Protein AF-A0A7S1CP64-F1 (afdb_monomer_lite)

Secondary structure (DSSP, 8-state):
-GGGGT--HHHHHHHHHHHHHTTS--PPP-----------HHHHHHHHHHHHHHHHHHHHHHHHHHHHHHHHHHHHHHHHHHHHHHHHHHHHHHHHHHHHHHHHHHHHHHHHHHHT--S-----SS-HHHHHHHHHHHHHHHHHHHHHHHHHHHHHHHHHHHHHHHHHHHHHHHHHHHHHHHHHHHHHHHHHHHTT--EEEEEEEE--SSTTSPPEEEEEEEEGGGSSPPEEEEHHHHHHHHHHHHHHHHHHHHTTS-TTT------TTT-TT----PPPP--B-----GGGGGT--EEEEEEEE-TTS-EEEEEEEEE----SSSPPPP-

Radius of gyration: 39.12 Å; chains: 1; bounding box: 101×52×114 Å

Structure (mmCIF, N/CA/C/O backbone):
data_AF-A0A7S1CP64-F1
#
_entry.id   AF-A0A7S1CP64-F1
#
loop_
_atom_site.group_PDB
_atom_site.id
_atom_site.type_symbol
_atom_site.label_atom_id
_atom_site.label_alt_id
_atom_site.label_comp_id
_atom_site.label_asym_id
_atom_site.label_entity_id
_atom_site.label_seq_id
_atom_site.pdbx_PDB_ins_code
_atom_site.Cartn_x
_atom_site.Cartn_y
_atom_site.Cartn_z
_atom_site.occupancy
_atom_site.B_iso_or_equiv
_atom_site.auth_seq_id
_atom_site.auth_comp_id
_atom_site.auth_asym_id
_atom_site.auth_atom_id
_atom_site.pdbx_PDB_model_num
ATOM 1 N N . GLU A 1 1 ? 10.294 -7.333 34.098 1.00 49.56 1 GLU A N 1
ATOM 2 C CA . GLU A 1 1 ? 9.372 -6.295 34.606 1.00 49.56 1 GLU A CA 1
ATOM 3 C C . GLU A 1 1 ? 9.872 -5.668 35.910 1.00 49.56 1 GLU A C 1
ATOM 5 O O . GLU A 1 1 ? 10.209 -4.500 35.863 1.00 49.56 1 GLU A O 1
ATOM 10 N N . LEU A 1 2 ? 10.085 -6.403 37.012 1.00 48.97 2 LEU A N 1
ATOM 11 C CA . LEU A 1 2 ? 10.554 -5.814 38.293 1.00 48.97 2 LEU A CA 1
ATOM 12 C C . LEU A 1 2 ? 11.962 -5.171 38.258 1.00 48.97 2 LEU A C 1
ATOM 14 O O . LEU A 1 2 ? 12.183 -4.137 38.874 1.00 48.97 2 LEU A O 1
ATOM 18 N N . ILE A 1 3 ? 12.896 -5.713 37.467 1.00 56.59 3 ILE A N 1
ATOM 19 C CA . ILE A 1 3 ? 14.224 -5.095 37.248 1.00 56.59 3 ILE A CA 1
ATOM 20 C C . ILE A 1 3 ? 14.107 -3.798 36.424 1.00 56.59 3 ILE A C 1
ATOM 22 O O . ILE A 1 3 ? 14.877 -2.864 36.618 1.00 56.59 3 ILE A O 1
ATOM 26 N N . ALA A 1 4 ? 13.112 -3.710 35.533 1.00 55.62 4 ALA A N 1
ATOM 27 C CA . ALA A 1 4 ? 12.853 -2.507 34.738 1.00 55.62 4 ALA A CA 1
ATOM 28 C C . ALA A 1 4 ? 12.188 -1.386 35.562 1.00 55.62 4 ALA A C 1
ATOM 30 O O . ALA A 1 4 ? 12.141 -0.248 35.107 1.00 55.62 4 ALA A O 1
ATOM 31 N N . LEU A 1 5 ? 11.717 -1.704 36.773 1.00 60.31 5 LEU A N 1
ATOM 32 C CA . LEU A 1 5 ? 11.170 -0.764 37.755 1.00 60.31 5 LEU A CA 1
ATOM 33 C C . LEU A 1 5 ? 12.212 -0.322 38.803 1.00 60.31 5 LEU A C 1
ATOM 35 O O . LEU A 1 5 ? 11.856 0.355 39.760 1.00 60.31 5 LEU A O 1
ATOM 39 N N . GLY A 1 6 ? 13.492 -0.681 38.633 1.00 56.34 6 GLY A N 1
ATOM 40 C CA . GLY A 1 6 ? 14.587 -0.193 39.481 1.00 56.34 6 GLY A CA 1
ATOM 41 C C . GLY A 1 6 ? 14.682 -0.830 40.871 1.00 56.34 6 GLY A C 1
ATOM 42 O O . GLY A 1 6 ? 15.405 -0.310 41.715 1.00 56.34 6 GLY A O 1
ATOM 43 N N . MET A 1 7 ? 13.981 -1.942 41.114 1.00 66.44 7 MET A N 1
ATOM 44 C CA . MET A 1 7 ? 14.004 -2.627 42.411 1.00 66.44 7 MET A CA 1
ATOM 45 C C . MET A 1 7 ? 15.325 -3.364 42.651 1.00 66.44 7 MET A C 1
ATOM 47 O O . MET A 1 7 ? 15.874 -4.012 41.752 1.00 66.44 7 MET A O 1
ATOM 51 N N . SER A 1 8 ? 15.810 -3.284 43.889 1.00 72.19 8 SER A N 1
ATOM 52 C CA . SER A 1 8 ? 17.033 -3.945 44.347 1.00 72.19 8 SER A CA 1
ATOM 53 C C . SER A 1 8 ? 16.882 -5.481 44.322 1.00 72.19 8 SER A C 1
ATOM 55 O O . SER A 1 8 ? 15.783 -5.999 44.545 1.00 72.19 8 SER A O 1
ATOM 57 N N . PRO A 1 9 ? 17.966 -6.250 44.083 1.00 72.88 9 PRO A N 1
ATOM 58 C CA . PRO A 1 9 ? 17.935 -7.716 44.119 1.00 72.88 9 PRO A CA 1
ATOM 59 C C . PRO A 1 9 ? 17.344 -8.299 45.414 1.00 72.88 9 PRO A C 1
ATOM 61 O O . PRO A 1 9 ? 16.664 -9.327 45.362 1.00 72.88 9 PRO A O 1
ATOM 64 N N . ASP A 1 10 ? 17.537 -7.618 46.546 1.00 71.31 10 ASP A N 1
ATOM 65 C CA . ASP A 1 10 ? 17.024 -8.042 47.854 1.00 71.31 10 ASP A CA 1
ATOM 66 C C . ASP A 1 10 ? 15.507 -7.818 47.980 1.00 71.31 10 ASP A C 1
ATOM 68 O O . ASP A 1 10 ? 14.792 -8.634 48.565 1.00 71.31 10 ASP A O 1
ATOM 72 N N . GLU A 1 11 ? 14.980 -6.768 47.346 1.00 68.19 11 GLU A N 1
ATOM 73 C CA . GLU A 1 11 ? 13.540 -6.476 47.298 1.00 68.19 11 GLU A CA 1
ATOM 74 C C . GLU A 1 11 ? 12.806 -7.480 46.401 1.00 68.19 11 GLU A C 1
ATOM 76 O O . GLU A 1 11 ? 11.711 -7.942 46.721 1.00 68.19 11 GLU A O 1
ATOM 81 N N . ILE A 1 12 ? 13.450 -7.905 45.312 1.00 71.56 12 ILE A N 1
ATOM 82 C CA . ILE A 1 12 ? 12.930 -8.949 44.421 1.00 71.56 12 ILE A CA 1
ATOM 83 C C . ILE A 1 12 ? 12.898 -10.308 45.140 1.00 71.56 12 ILE A C 1
ATOM 85 O O . ILE A 1 12 ? 11.979 -11.105 44.922 1.00 71.56 12 ILE A O 1
ATOM 89 N N . ALA A 1 13 ? 13.879 -10.587 46.004 1.00 72.38 13 ALA A N 1
ATOM 90 C CA . ALA A 1 13 ? 13.898 -11.796 46.822 1.00 72.38 13 ALA A CA 1
ATOM 91 C C . ALA A 1 13 ? 12.791 -11.780 47.894 1.00 72.38 13 ALA A C 1
ATOM 93 O O . ALA A 1 13 ? 12.115 -12.795 48.084 1.00 72.38 13 ALA A O 1
ATOM 94 N N . ALA A 1 14 ? 12.549 -10.630 48.531 1.00 71.75 14 ALA A N 1
ATOM 95 C CA . ALA A 1 14 ? 11.480 -10.451 49.513 1.00 71.75 14 ALA A CA 1
ATOM 96 C C . ALA A 1 14 ? 10.076 -10.590 48.894 1.00 71.75 14 ALA A C 1
ATOM 98 O O . ALA A 1 14 ? 9.206 -11.253 49.468 1.00 71.75 14 ALA A O 1
ATOM 99 N N . GLU A 1 15 ? 9.867 -10.051 47.691 1.00 70.06 15 GLU A N 1
ATOM 100 C CA . GLU A 1 15 ? 8.582 -10.136 46.988 1.00 70.06 15 GLU A CA 1
ATOM 101 C C . GLU A 1 15 ? 8.289 -11.570 46.515 1.00 70.06 15 GLU A C 1
ATOM 103 O O . GLU A 1 15 ? 7.175 -12.083 46.663 1.00 70.06 15 GLU A O 1
ATOM 108 N N . LYS A 1 16 ? 9.324 -12.289 46.058 1.00 73.19 16 LYS A N 1
ATOM 109 C CA . LYS A 1 16 ? 9.226 -13.725 45.751 1.00 73.19 16 LYS A CA 1
ATOM 110 C C . LYS A 1 16 ? 8.970 -14.573 46.997 1.00 73.19 16 LYS A C 1
ATOM 112 O O . LYS A 1 16 ? 8.239 -15.560 46.913 1.00 73.19 16 LYS A O 1
ATOM 117 N N . ALA A 1 17 ? 9.533 -14.206 48.148 1.00 69.25 17 ALA A N 1
ATOM 118 C CA . ALA A 1 17 ? 9.281 -14.900 49.410 1.00 69.25 17 ALA A CA 1
ATOM 119 C C . ALA A 1 17 ? 7.835 -14.699 49.898 1.00 69.25 17 ALA A C 1
ATOM 121 O O . ALA A 1 17 ? 7.208 -15.664 50.332 1.00 69.25 17 ALA A O 1
ATOM 122 N N . LYS A 1 18 ? 7.265 -13.494 49.741 1.00 66.94 18 LYS A N 1
ATOM 123 C CA . LYS A 1 18 ? 5.845 -13.219 50.029 1.00 66.94 18 LYS A CA 1
ATOM 124 C C . LYS A 1 18 ? 4.896 -13.995 49.120 1.00 66.94 18 LYS A C 1
ATOM 126 O O . LYS A 1 18 ? 3.948 -14.602 49.614 1.00 66.94 18 LYS A O 1
ATOM 131 N N . GLN A 1 19 ? 5.179 -14.051 47.818 1.00 65.19 19 GLN A N 1
ATOM 132 C CA . GLN A 1 19 ? 4.382 -14.853 46.882 1.00 65.19 19 GLN A CA 1
ATOM 133 C C . GLN A 1 19 ? 4.457 -16.354 47.191 1.00 65.19 19 GLN A C 1
ATOM 135 O O . GLN A 1 19 ? 3.461 -17.064 47.067 1.00 65.19 19 GLN A O 1
ATOM 140 N N . LYS A 1 20 ? 5.611 -16.842 47.662 1.00 60.91 20 LYS A N 1
ATOM 141 C CA . LYS A 1 20 ? 5.789 -18.249 48.044 1.00 60.91 20 LYS A CA 1
ATOM 142 C C . LYS A 1 20 ? 5.136 -18.589 49.392 1.00 60.91 20 LYS A C 1
ATOM 144 O O . LYS A 1 20 ? 4.660 -19.708 49.562 1.00 60.91 20 LYS A O 1
ATOM 149 N N . ALA A 1 21 ? 5.058 -17.633 50.321 1.00 49.41 21 ALA A N 1
ATOM 150 C CA . ALA A 1 21 ? 4.390 -17.798 51.614 1.00 49.41 21 ALA A CA 1
ATOM 151 C C . ALA A 1 21 ? 2.851 -17.739 51.513 1.00 49.41 21 ALA A C 1
ATOM 153 O O . ALA A 1 21 ? 2.168 -18.457 52.239 1.00 49.41 21 ALA A O 1
ATOM 154 N N . GLY A 1 22 ? 2.298 -16.961 50.574 1.00 44.62 22 GLY A N 1
ATOM 155 C CA . GLY A 1 22 ? 0.848 -16.888 50.331 1.00 44.62 22 GLY A CA 1
ATOM 156 C C . GLY A 1 22 ? 0.226 -18.160 49.736 1.00 44.62 22 GLY A C 1
ATOM 157 O O . GLY A 1 22 ? -0.989 -18.317 49.761 1.00 44.62 22 GLY A O 1
ATOM 158 N N . SER A 1 23 ? 1.047 -19.091 49.238 1.00 47.09 23 SER A N 1
ATOM 159 C CA . SER A 1 23 ? 0.603 -20.329 48.581 1.00 47.09 23 SER A CA 1
ATOM 160 C C . SER A 1 23 ? 0.510 -21.549 49.517 1.00 47.09 23 SER A C 1
ATOM 162 O O . SER A 1 23 ? 0.108 -22.618 49.060 1.00 47.09 23 SER A O 1
ATOM 164 N N . ALA A 1 24 ? 0.894 -21.440 50.796 1.00 41.00 24 ALA A N 1
ATOM 165 C CA . ALA A 1 24 ? 1.100 -22.605 51.672 1.00 41.00 24 ALA A CA 1
ATOM 166 C C . ALA A 1 24 ? 0.094 -22.763 52.834 1.00 41.00 24 ALA A C 1
ATOM 168 O O . ALA A 1 24 ? 0.298 -23.615 53.696 1.00 41.00 24 ALA A O 1
ATOM 169 N N . ALA A 1 25 ? -1.001 -21.996 52.872 1.00 40.34 25 ALA A N 1
ATOM 170 C CA . ALA A 1 25 ? -2.011 -22.087 53.933 1.00 40.34 25 ALA A CA 1
ATOM 171 C C . ALA A 1 25 ? -3.373 -22.574 53.403 1.00 40.34 25 ALA A C 1
ATOM 173 O O . ALA A 1 25 ? -4.316 -21.799 53.279 1.00 40.34 25 ALA A O 1
ATOM 174 N N . ALA A 1 26 ? -3.485 -23.872 53.107 1.00 36.25 26 ALA A N 1
ATOM 175 C CA . ALA A 1 26 ? -4.775 -24.554 52.984 1.00 36.25 26 ALA A CA 1
ATOM 176 C C . ALA A 1 26 ? -4.629 -26.043 53.348 1.00 36.25 26 ALA A C 1
ATOM 178 O O . ALA A 1 26 ? -4.176 -26.862 52.551 1.00 36.25 26 ALA A O 1
ATOM 179 N N . THR A 1 27 ? -4.986 -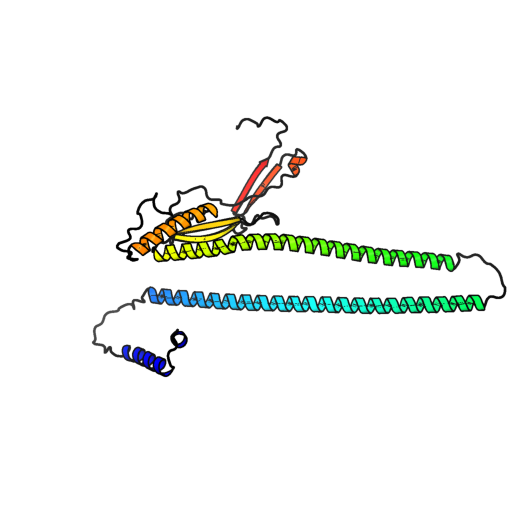26.394 54.582 1.00 38.50 27 THR A N 1
ATOM 180 C CA . THR A 1 27 ? -5.137 -27.777 55.062 1.00 38.50 27 THR A CA 1
ATOM 181 C C . THR A 1 27 ? -6.456 -28.384 54.555 1.00 38.50 27 THR A C 1
ATOM 183 O O . THR A 1 27 ? -7.466 -27.678 54.526 1.00 38.50 27 THR A O 1
ATOM 186 N N . PRO A 1 28 ? -6.517 -29.686 54.203 1.00 38.84 28 PRO A N 1
ATOM 187 C CA . PRO A 1 28 ? -7.736 -30.297 53.687 1.00 38.84 28 PRO A CA 1
ATOM 188 C C . PRO A 1 28 ? -8.593 -30.882 54.821 1.00 38.84 28 PRO A C 1
ATOM 190 O O . PRO A 1 28 ? -8.120 -31.688 55.622 1.00 38.84 28 PRO A O 1
ATOM 193 N N . LYS A 1 29 ? -9.885 -30.531 54.854 1.00 33.81 29 LYS A N 1
ATOM 194 C CA . LYS A 1 29 ? -10.925 -31.367 55.472 1.00 33.81 29 LYS A CA 1
ATOM 195 C C . LYS A 1 29 ? -11.681 -32.116 54.378 1.00 33.81 29 LYS A C 1
ATOM 197 O O . LYS A 1 29 ? -12.098 -31.542 53.379 1.00 33.81 29 LYS A O 1
ATOM 202 N N . SER A 1 30 ? -11.809 -33.414 54.618 1.00 36.38 30 SER A N 1
ATOM 203 C CA . SER A 1 30 ? -12.527 -34.439 53.866 1.00 36.38 30 SER A CA 1
ATOM 204 C C . SER A 1 30 ? -13.915 -34.029 53.365 1.00 36.38 30 SER A C 1
ATOM 206 O O . SER A 1 30 ? -14.738 -33.546 54.141 1.00 36.38 30 SER A O 1
ATOM 208 N N . GLY A 1 31 ? -14.208 -34.371 52.112 1.00 29.94 31 GLY A N 1
ATOM 209 C CA . GLY A 1 31 ? -15.559 -34.392 51.555 1.00 29.94 31 GLY A CA 1
ATOM 210 C C . GLY A 1 31 ? -15.507 -34.700 50.063 1.00 29.94 31 GLY A C 1
ATOM 211 O O . GLY A 1 31 ? -15.028 -33.883 49.286 1.00 29.94 31 GLY A O 1
ATOM 212 N N . GLY A 1 32 ? -15.929 -35.905 49.678 1.00 39.97 32 GLY A N 1
ATOM 213 C CA . GLY A 1 32 ? -15.932 -36.363 48.293 1.00 39.97 32 GLY A CA 1
ATOM 214 C C . GLY A 1 32 ? -16.788 -35.482 47.383 1.00 39.97 32 GLY A C 1
ATOM 215 O O . GLY A 1 32 ? -17.899 -35.095 47.733 1.00 39.97 32 GLY A O 1
ATOM 216 N N . GLY A 1 33 ? -16.259 -35.198 46.197 1.00 29.58 33 GLY A N 1
ATOM 217 C CA . GLY A 1 33 ? -16.952 -34.482 45.135 1.00 29.58 33 GLY A CA 1
ATOM 218 C C . GLY A 1 33 ? -15.968 -34.132 44.030 1.00 29.58 33 GLY A C 1
ATOM 219 O O . GLY A 1 33 ? -15.111 -33.271 44.208 1.00 29.58 33 GLY A O 1
ATOM 220 N N . ALA A 1 34 ? -16.057 -34.829 42.899 1.00 43.50 34 ALA A N 1
ATOM 221 C CA . ALA A 1 34 ? -15.292 -34.512 41.703 1.00 43.50 34 ALA A CA 1
ATOM 222 C C . ALA A 1 34 ? -15.574 -33.059 41.285 1.00 43.50 34 ALA A C 1
ATOM 224 O O . ALA A 1 34 ? -16.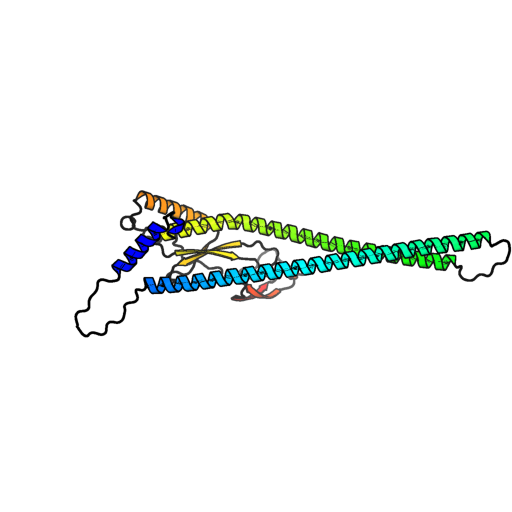688 -32.738 40.874 1.00 43.50 34 ALA A O 1
ATOM 225 N N . SER A 1 35 ? -14.576 -32.179 41.393 1.00 34.06 35 SER A N 1
ATOM 226 C CA . SER A 1 35 ? -14.644 -30.831 40.828 1.00 34.06 35 SER A CA 1
ATOM 227 C C . SER A 1 35 ? -13.583 -30.703 39.741 1.00 34.06 35 SER A C 1
ATOM 229 O O . SER A 1 35 ? -12.387 -30.853 39.986 1.00 34.06 35 SER A O 1
ATOM 231 N N . MET A 1 36 ? -14.046 -30.497 38.507 1.00 39.62 36 MET A N 1
ATOM 232 C CA . MET A 1 36 ? -13.195 -30.072 37.404 1.00 39.62 36 MET A CA 1
ATOM 233 C C . MET A 1 36 ? -12.510 -28.764 37.796 1.00 39.62 36 MET A C 1
ATOM 235 O O . MET A 1 36 ? -13.181 -27.802 38.179 1.00 39.62 36 MET A O 1
ATOM 239 N N . ALA A 1 37 ? -11.184 -28.730 37.671 1.00 43.22 37 ALA A N 1
ATOM 240 C CA . ALA A 1 37 ? -10.405 -27.511 37.780 1.00 43.22 37 ALA A CA 1
ATOM 241 C C . ALA A 1 37 ? -10.950 -26.491 36.769 1.00 43.22 37 ALA A C 1
ATOM 243 O O . ALA A 1 37 ? -10.811 -26.660 35.557 1.00 43.22 37 ALA A O 1
ATOM 244 N N . LYS A 1 38 ? -11.610 -25.442 37.270 1.00 44.97 38 LYS A N 1
ATOM 245 C CA . LYS A 1 38 ? -11.978 -24.270 36.477 1.00 44.97 38 LYS A CA 1
ATOM 246 C C . LYS A 1 38 ? -10.686 -23.531 36.134 1.00 44.97 38 LYS A C 1
ATOM 248 O O . LYS A 1 38 ? -10.285 -22.628 36.859 1.00 44.97 38 LYS A O 1
ATOM 253 N N . VAL A 1 39 ? -10.031 -23.938 35.048 1.00 52.84 39 VAL A N 1
ATOM 254 C CA . VAL A 1 39 ? -9.022 -23.107 34.385 1.00 52.84 39 VAL A CA 1
ATOM 255 C C . VAL A 1 39 ? -9.739 -21.825 33.989 1.00 52.84 39 VAL A C 1
ATOM 257 O O . VAL A 1 39 ? -10.719 -21.854 33.241 1.00 52.84 39 VAL A O 1
ATOM 260 N N . THR A 1 40 ? -9.319 -20.706 34.566 1.00 58.53 40 THR A N 1
ATOM 261 C CA . THR A 1 40 ? -9.909 -19.421 34.217 1.00 58.53 40 THR A CA 1
ATOM 262 C C . THR A 1 40 ? -9.535 -19.109 32.769 1.00 58.53 40 THR A C 1
ATOM 264 O O . THR A 1 40 ? -8.384 -19.257 32.358 1.00 58.53 40 THR A O 1
ATOM 267 N N . TRP A 1 41 ? -10.512 -18.697 31.960 1.00 50.41 41 TRP A N 1
ATOM 268 C CA . TRP A 1 41 ? -10.297 -18.371 30.544 1.00 50.41 41 TRP A CA 1
ATOM 269 C C . TRP A 1 41 ? -9.187 -17.326 30.335 1.00 50.41 41 TRP A C 1
ATOM 271 O O . TRP A 1 41 ? -8.536 -17.332 29.296 1.00 50.41 41 TRP A O 1
ATOM 281 N N . ALA A 1 42 ? -8.921 -16.485 31.339 1.00 52.84 42 ALA A N 1
ATOM 282 C CA . ALA A 1 42 ? -7.830 -15.515 31.347 1.00 52.84 42 ALA A CA 1
ATOM 283 C C . ALA A 1 42 ? -6.430 -16.163 31.383 1.00 52.84 42 ALA A C 1
ATOM 285 O O . ALA A 1 42 ? -5.535 -15.717 30.667 1.00 52.84 42 ALA A O 1
ATOM 286 N N . GLU A 1 43 ? -6.231 -17.235 32.157 1.00 56.81 43 GLU A N 1
ATOM 287 C CA . GLU A 1 43 ? -4.955 -17.965 32.196 1.00 56.81 43 GLU A CA 1
ATOM 288 C C . GLU A 1 43 ? -4.726 -18.765 30.911 1.00 56.81 43 GLU A C 1
ATOM 290 O O . GLU A 1 43 ? -3.624 -18.751 30.363 1.00 56.81 43 GLU A O 1
ATOM 295 N N . ALA A 1 44 ? -5.782 -19.389 30.380 1.00 59.88 44 ALA A N 1
ATOM 296 C CA . ALA A 1 44 ? -5.721 -20.093 29.101 1.00 59.88 44 ALA A CA 1
ATOM 297 C C . ALA A 1 44 ? -5.440 -19.132 27.931 1.00 59.88 44 ALA A C 1
ATOM 299 O O . ALA A 1 44 ? -4.593 -19.420 27.087 1.00 59.88 44 ALA A O 1
ATOM 300 N N . ALA A 1 45 ? -6.083 -17.959 27.904 1.00 57.16 45 ALA A N 1
ATOM 301 C CA . ALA A 1 45 ? -5.825 -16.927 26.901 1.00 57.16 45 ALA A CA 1
ATOM 302 C C . ALA A 1 45 ? -4.406 -16.344 27.025 1.00 57.16 45 ALA A C 1
ATOM 304 O O . ALA A 1 45 ? -3.726 -16.159 26.016 1.00 57.16 45 ALA A O 1
ATOM 305 N N . GLY A 1 46 ? -3.916 -16.121 28.249 1.00 67.12 46 GLY A N 1
ATOM 306 C CA . GLY A 1 46 ? -2.550 -15.650 28.492 1.00 67.12 46 GLY A CA 1
ATOM 307 C C . GLY A 1 46 ? -1.472 -16.647 28.049 1.00 67.12 46 GLY A C 1
ATOM 308 O O . GLY A 1 46 ? -0.441 -16.244 27.510 1.00 67.12 46 GLY A O 1
ATOM 309 N N . GLU A 1 47 ? -1.708 -17.948 28.228 1.00 72.12 47 GLU A N 1
ATOM 310 C CA . GLU A 1 47 ? -0.852 -19.026 27.710 1.00 72.12 47 GLU A CA 1
ATOM 311 C C . GLU A 1 47 ? -0.828 -19.071 26.175 1.00 72.12 47 GLU A C 1
ATOM 313 O O . GLU A 1 47 ? 0.238 -19.258 25.584 1.00 72.12 47 GLU A O 1
ATOM 318 N N . ILE A 1 48 ? -1.979 -18.873 25.525 1.00 73.62 48 ILE A N 1
ATOM 319 C CA . ILE A 1 48 ? -2.098 -18.867 24.059 1.00 73.62 48 ILE A CA 1
ATOM 320 C C . ILE A 1 48 ? -1.348 -17.669 23.468 1.00 73.62 48 ILE A C 1
ATOM 322 O O . ILE A 1 48 ? -0.497 -17.852 22.601 1.00 73.62 48 ILE A O 1
ATOM 326 N N . VAL A 1 49 ? -1.560 -16.466 24.008 1.00 74.56 49 VAL A N 1
ATOM 327 C CA . VAL A 1 49 ? -0.873 -15.247 23.546 1.00 74.56 49 VAL A CA 1
ATOM 328 C C . VAL A 1 49 ? 0.642 -15.345 23.751 1.00 74.56 49 VAL A C 1
ATOM 330 O O . VAL A 1 49 ? 1.412 -14.922 22.891 1.00 74.56 49 VAL A O 1
ATOM 333 N N . LYS A 1 50 ? 1.107 -15.946 24.855 1.00 78.69 50 LYS A N 1
ATOM 334 C CA . LYS A 1 50 ? 2.545 -16.184 25.078 1.00 78.69 50 LYS A CA 1
ATOM 335 C C . LYS A 1 50 ? 3.140 -17.158 24.061 1.00 78.69 50 LYS A C 1
ATOM 337 O O . LYS A 1 50 ? 4.264 -16.934 23.615 1.00 78.69 50 LYS A O 1
ATOM 342 N N . LYS A 1 51 ? 2.406 -18.213 23.689 1.00 79.00 51 LYS A N 1
ATOM 343 C CA . LYS A 1 51 ? 2.842 -19.173 22.663 1.00 79.00 51 LYS A CA 1
ATOM 344 C C . LYS A 1 51 ? 2.890 -18.524 21.280 1.00 79.00 51 LYS A C 1
ATOM 346 O O . LYS A 1 51 ? 3.902 -18.669 20.604 1.00 79.00 51 LYS A O 1
ATOM 351 N N . GLU A 1 52 ? 1.881 -17.739 20.908 1.00 76.62 52 GLU A N 1
ATOM 352 C CA . GLU A 1 52 ? 1.856 -17.011 19.630 1.00 76.62 52 GLU A CA 1
ATOM 353 C C . GLU A 1 52 ? 2.949 -15.933 19.536 1.00 76.62 52 GLU A C 1
ATOM 355 O O . GLU A 1 52 ? 3.592 -15.760 18.497 1.00 76.62 52 GLU A O 1
ATOM 360 N N . LEU A 1 53 ? 3.219 -15.227 20.637 1.00 74.31 53 LEU A N 1
ATOM 361 C CA . LEU A 1 53 ? 4.301 -14.247 20.697 1.00 74.31 53 LEU A CA 1
ATOM 362 C C . LEU A 1 53 ? 5.676 -14.922 20.573 1.00 74.31 53 LEU A C 1
ATOM 364 O O . LEU A 1 53 ? 6.555 -14.399 19.889 1.00 74.31 53 LEU A O 1
ATOM 368 N N . ALA A 1 54 ? 5.862 -16.087 21.198 1.00 78.50 54 ALA A N 1
ATOM 369 C CA . ALA A 1 54 ? 7.096 -16.859 21.081 1.00 78.50 54 ALA A CA 1
ATOM 370 C C . ALA A 1 54 ? 7.334 -17.338 19.639 1.00 78.50 54 ALA A C 1
ATOM 372 O O . ALA A 1 54 ? 8.444 -17.175 19.132 1.00 78.50 54 ALA A O 1
ATOM 373 N N . THR A 1 55 ? 6.294 -17.827 18.952 1.00 81.50 55 THR A N 1
ATOM 374 C CA . THR A 1 55 ? 6.397 -18.232 17.540 1.00 81.50 55 THR A CA 1
ATOM 375 C C . THR A 1 55 ? 6.710 -17.048 16.625 1.00 81.50 55 THR A C 1
ATOM 377 O O . THR A 1 55 ? 7.592 -17.144 15.778 1.00 81.50 55 THR A O 1
ATOM 380 N N . LEU A 1 56 ? 6.090 -15.883 16.853 1.00 77.38 56 LEU A N 1
ATOM 381 C CA . LEU A 1 56 ? 6.379 -14.664 16.086 1.00 77.38 56 LEU A CA 1
ATOM 382 C C . LEU A 1 56 ? 7.821 -14.170 16.277 1.00 77.38 56 LEU A C 1
ATOM 384 O O . LEU A 1 56 ? 8.448 -13.700 15.328 1.00 77.38 56 LEU A O 1
ATOM 388 N N . ILE A 1 57 ? 8.372 -14.274 17.490 1.00 82.19 57 ILE A N 1
ATOM 389 C CA . ILE A 1 57 ? 9.772 -13.914 17.762 1.00 82.19 57 ILE A CA 1
ATOM 390 C C . ILE A 1 57 ? 10.726 -14.855 17.016 1.00 82.19 57 ILE A C 1
ATOM 392 O O . ILE A 1 57 ? 11.736 -14.403 16.467 1.00 82.19 57 ILE A O 1
ATOM 396 N N . GLU A 1 58 ? 10.409 -16.147 16.974 1.00 80.06 58 GLU A N 1
ATOM 397 C CA . GLU A 1 58 ? 11.210 -17.155 16.283 1.00 80.06 58 GLU A CA 1
ATOM 398 C C . GLU A 1 58 ? 11.164 -16.973 14.755 1.00 80.06 58 GLU A C 1
ATOM 400 O O . GLU A 1 58 ? 12.209 -17.023 14.098 1.00 80.06 58 GLU A O 1
ATOM 405 N N . ASP A 1 59 ? 10.002 -16.612 14.207 1.00 78.00 59 ASP A N 1
ATOM 406 C CA . ASP A 1 59 ? 9.815 -16.268 12.793 1.00 78.00 59 ASP A CA 1
ATOM 407 C C . ASP A 1 59 ? 10.548 -14.980 12.396 1.00 78.00 59 ASP A C 1
ATOM 409 O O . ASP A 1 59 ? 11.216 -14.918 11.361 1.00 78.00 59 ASP A O 1
ATOM 413 N N . VAL A 1 60 ? 10.516 -13.943 13.238 1.00 76.00 60 VAL A N 1
ATOM 414 C CA . VAL A 1 60 ? 11.286 -12.710 13.000 1.00 76.00 60 VAL A CA 1
ATOM 415 C C . VAL A 1 60 ? 12.793 -12.984 13.079 1.00 76.00 60 VAL A C 1
ATOM 417 O O . VAL A 1 60 ? 13.574 -12.445 12.287 1.00 76.00 60 VAL A O 1
ATOM 420 N N . ALA A 1 61 ? 13.231 -13.845 14.001 1.00 77.12 61 ALA A N 1
ATOM 421 C CA . ALA A 1 61 ? 14.630 -14.241 14.114 1.00 77.12 61 ALA A CA 1
ATOM 422 C C . ALA A 1 61 ? 15.095 -15.089 12.915 1.00 77.12 61 ALA A C 1
ATOM 424 O O . ALA A 1 61 ? 16.216 -14.893 12.427 1.00 77.12 61 ALA A O 1
ATOM 425 N N . SER A 1 62 ? 14.254 -15.997 12.414 1.00 75.69 62 SER A N 1
ATOM 426 C CA . SER A 1 62 ? 14.544 -16.817 11.233 1.00 75.69 62 SER A CA 1
ATOM 427 C C . SER A 1 62 ? 14.576 -15.965 9.957 1.00 75.69 62 SER A C 1
ATOM 429 O O . SER A 1 62 ? 15.534 -16.066 9.185 1.00 75.69 62 SER A O 1
ATOM 431 N N . ALA A 1 63 ? 13.646 -15.016 9.805 1.00 75.25 63 ALA A N 1
ATOM 432 C CA . ALA A 1 63 ? 13.635 -14.037 8.719 1.00 75.25 63 ALA A CA 1
ATOM 433 C C . ALA A 1 63 ? 14.886 -13.143 8.737 1.00 75.25 63 ALA A C 1
ATOM 435 O O . ALA A 1 63 ? 15.518 -12.923 7.700 1.00 75.25 63 ALA A O 1
ATOM 436 N N . ARG A 1 64 ? 15.320 -12.685 9.920 1.00 80.06 64 ARG A N 1
ATOM 437 C CA . ARG A 1 64 ? 16.549 -11.889 10.076 1.00 80.06 64 ARG A CA 1
ATOM 438 C C . ARG A 1 64 ? 17.806 -12.682 9.710 1.00 80.06 64 ARG A C 1
ATOM 440 O O . ARG A 1 64 ? 18.693 -12.144 9.046 1.00 80.06 64 ARG A O 1
ATOM 447 N N . LYS A 1 65 ? 17.888 -13.960 10.101 1.00 78.56 65 LYS A N 1
ATOM 448 C CA . LYS A 1 65 ? 18.984 -14.859 9.693 1.00 78.56 65 LYS A CA 1
ATOM 449 C C . LYS A 1 65 ? 18.969 -15.115 8.181 1.00 78.56 65 LYS A C 1
ATOM 451 O O . LYS A 1 65 ? 20.033 -15.105 7.559 1.00 78.56 65 LYS A O 1
ATOM 456 N N . GLY A 1 66 ? 17.787 -15.275 7.581 1.00 77.81 66 GLY A N 1
ATOM 457 C CA . GLY A 1 66 ? 17.604 -15.391 6.132 1.00 77.81 66 GLY A CA 1
ATOM 458 C C . GLY A 1 66 ? 18.094 -14.152 5.377 1.00 77.81 66 GLY A C 1
ATOM 459 O O . GLY A 1 66 ? 18.891 -14.273 4.445 1.00 77.81 66 GLY A O 1
ATOM 460 N N . ALA A 1 67 ? 17.720 -12.959 5.842 1.00 73.31 67 ALA A N 1
ATOM 461 C CA . ALA A 1 67 ? 18.162 -11.686 5.273 1.00 73.31 67 ALA A CA 1
ATOM 462 C C . ALA A 1 67 ? 19.689 -11.502 5.362 1.00 73.31 67 ALA A C 1
ATOM 464 O O . ALA A 1 67 ? 20.329 -11.163 4.368 1.00 73.31 67 ALA A O 1
ATOM 465 N N . GLN A 1 68 ? 20.302 -11.811 6.511 1.00 74.31 68 GLN A N 1
ATOM 466 C CA . GLN A 1 68 ? 21.762 -11.751 6.669 1.00 74.31 68 GLN A CA 1
ATOM 467 C C . GLN A 1 68 ? 22.502 -12.777 5.796 1.00 74.31 68 GLN A C 1
ATOM 469 O O . GLN A 1 68 ? 23.608 -12.511 5.319 1.00 74.31 68 GLN A O 1
ATOM 474 N N . SER A 1 69 ? 21.912 -13.954 5.573 1.00 77.31 69 SER A N 1
ATOM 475 C CA . SER A 1 69 ? 22.463 -14.967 4.668 1.00 77.31 69 SER A CA 1
ATOM 476 C C . SER A 1 69 ? 22.437 -14.488 3.212 1.00 77.31 69 SER A C 1
ATOM 478 O O . SER A 1 69 ? 23.454 -14.571 2.518 1.00 77.31 69 SER A O 1
ATOM 480 N N . LEU A 1 70 ? 21.317 -13.905 2.772 1.00 74.25 70 LEU A N 1
ATOM 481 C CA . LEU A 1 70 ? 21.168 -13.313 1.440 1.00 74.25 70 LEU A CA 1
ATOM 482 C C . LEU A 1 70 ? 22.128 -12.137 1.223 1.00 74.25 70 LEU A C 1
ATOM 484 O O . LEU A 1 70 ? 22.784 -12.068 0.186 1.00 74.25 70 LEU A O 1
ATOM 488 N N . GLU A 1 71 ? 22.297 -11.266 2.217 1.00 73.62 71 GLU A N 1
ATOM 489 C CA . GLU A 1 71 ? 23.241 -10.145 2.155 1.00 73.62 71 GLU A CA 1
ATOM 490 C C . GLU A 1 71 ? 24.700 -10.629 2.050 1.00 73.62 71 GLU A C 1
ATOM 492 O O . GLU A 1 71 ? 25.488 -10.119 1.248 1.00 73.62 71 GLU A O 1
ATOM 497 N N . ARG A 1 72 ? 25.064 -11.687 2.788 1.00 79.31 72 ARG A N 1
ATOM 498 C CA . ARG A 1 72 ? 26.382 -12.335 2.665 1.00 79.31 72 ARG A CA 1
ATOM 499 C C . ARG A 1 72 ? 26.579 -12.992 1.302 1.00 79.31 72 ARG A C 1
ATOM 501 O O . ARG A 1 72 ? 27.679 -12.920 0.752 1.00 79.31 72 ARG A O 1
ATOM 508 N N . GLN A 1 73 ? 25.548 -13.624 0.741 1.00 76.44 73 GLN A N 1
ATOM 509 C CA . GLN A 1 73 ? 25.613 -14.182 -0.611 1.00 76.44 73 GLN A CA 1
ATOM 510 C C . GLN A 1 73 ? 25.757 -13.083 -1.669 1.00 76.44 73 GLN A C 1
ATOM 512 O O . GLN A 1 73 ? 26.575 -13.233 -2.577 1.00 76.44 73 GLN A O 1
ATOM 517 N N . ALA A 1 74 ? 25.042 -11.966 -1.527 1.00 73.50 74 ALA A N 1
ATOM 518 C CA . ALA A 1 74 ? 25.151 -10.812 -2.412 1.00 73.50 74 ALA A CA 1
ATOM 519 C C . ALA A 1 74 ? 26.552 -10.186 -2.356 1.00 73.50 74 ALA A C 1
ATOM 521 O O . ALA A 1 74 ? 27.176 -10.013 -3.400 1.00 73.50 74 ALA A O 1
ATOM 522 N N . ARG A 1 75 ? 27.115 -9.964 -1.158 1.00 79.38 75 ARG A N 1
ATOM 523 C CA . ARG A 1 75 ? 28.501 -9.481 -1.002 1.00 79.38 75 ARG A CA 1
ATOM 524 C C . ARG A 1 75 ? 29.530 -10.431 -1.609 1.00 79.38 75 ARG A C 1
ATOM 526 O O . ARG A 1 75 ? 30.457 -9.983 -2.272 1.00 79.38 75 ARG A O 1
ATOM 533 N N . ARG A 1 76 ? 29.363 -11.748 -1.437 1.00 79.19 76 ARG A N 1
ATOM 534 C CA . ARG A 1 76 ? 30.244 -12.750 -2.064 1.00 79.19 76 ARG A CA 1
ATOM 535 C C . ARG A 1 76 ? 30.141 -12.737 -3.589 1.00 79.19 76 ARG A C 1
ATOM 537 O O . ARG A 1 76 ? 31.156 -12.908 -4.256 1.00 79.19 76 ARG A O 1
ATOM 544 N N . LYS A 1 77 ? 28.939 -12.553 -4.145 1.00 80.12 77 LYS A N 1
ATOM 545 C CA . LYS A 1 77 ? 28.738 -12.421 -5.595 1.00 80.12 77 LYS A CA 1
ATOM 546 C C . LYS A 1 77 ? 29.360 -11.125 -6.126 1.00 80.12 77 LYS A C 1
ATOM 548 O O . LYS A 1 77 ? 30.067 -11.193 -7.124 1.00 80.12 77 LYS A O 1
ATOM 553 N N . ALA A 1 78 ? 29.179 -10.002 -5.430 1.00 76.50 78 ALA A N 1
ATOM 554 C CA . ALA A 1 78 ? 29.775 -8.713 -5.784 1.00 76.50 78 ALA A CA 1
ATOM 555 C C . ALA A 1 78 ? 31.311 -8.765 -5.766 1.00 76.50 78 ALA A C 1
ATOM 557 O O . ALA A 1 78 ? 31.939 -8.434 -6.764 1.00 76.50 78 ALA A O 1
ATOM 558 N N . ALA A 1 79 ? 31.913 -9.306 -4.702 1.00 83.12 79 ALA A N 1
ATOM 559 C CA . ALA A 1 79 ? 33.366 -9.462 -4.608 1.00 83.12 79 ALA A CA 1
ATOM 560 C C . ALA A 1 79 ? 33.937 -10.398 -5.692 1.00 83.12 79 ALA A C 1
ATOM 562 O O . ALA A 1 79 ? 35.018 -10.155 -6.219 1.00 83.12 79 ALA A O 1
ATOM 563 N N . LYS A 1 80 ? 33.209 -11.463 -6.069 1.00 82.88 80 LYS A N 1
ATOM 564 C CA . LYS A 1 80 ? 33.601 -12.337 -7.191 1.00 82.88 80 LYS A CA 1
ATOM 565 C C . LYS A 1 80 ? 33.539 -11.618 -8.540 1.00 82.88 80 LYS A C 1
ATOM 567 O O . LYS A 1 80 ? 34.376 -11.882 -9.395 1.00 82.88 80 LYS A O 1
ATOM 572 N N . LEU A 1 81 ? 32.545 -10.756 -8.740 1.00 75.81 81 LEU A N 1
ATOM 573 C CA . LEU A 1 81 ? 32.407 -9.939 -9.948 1.00 75.81 81 LEU A CA 1
ATOM 574 C C . LEU A 1 81 ? 33.532 -8.907 -10.049 1.00 75.81 81 LEU A C 1
ATOM 576 O O . LEU A 1 81 ? 34.144 -8.770 -11.102 1.00 75.81 81 LEU A O 1
ATOM 580 N N . GLU A 1 82 ? 33.854 -8.250 -8.940 1.00 80.75 82 GLU A N 1
ATOM 581 C CA . GLU A 1 82 ? 34.935 -7.270 -8.858 1.00 80.75 82 GLU A CA 1
ATOM 582 C C . GLU A 1 82 ? 36.314 -7.914 -9.076 1.00 80.75 82 GLU A C 1
ATOM 584 O O . GLU A 1 82 ? 37.122 -7.400 -9.847 1.00 80.75 82 GLU A O 1
ATOM 589 N N . ALA A 1 83 ? 36.556 -9.097 -8.497 1.00 84.00 83 ALA A N 1
ATOM 590 C CA . ALA A 1 83 ? 37.773 -9.869 -8.748 1.00 84.00 83 ALA A CA 1
ATOM 591 C C . ALA A 1 83 ? 37.908 -10.279 -10.224 1.00 84.00 83 ALA A C 1
ATOM 593 O O . ALA A 1 83 ? 38.978 -10.122 -10.804 1.00 84.00 83 ALA A O 1
ATOM 594 N N . LYS A 1 84 ? 36.816 -10.739 -10.856 1.00 83.56 84 LYS A N 1
ATOM 595 C CA . LYS A 1 84 ? 36.806 -11.046 -12.297 1.00 83.56 84 LYS A CA 1
ATOM 596 C C . LYS A 1 84 ? 37.076 -9.811 -13.155 1.00 83.56 84 LYS A C 1
ATOM 598 O O . LYS A 1 84 ? 37.797 -9.913 -14.139 1.00 83.56 84 LYS A O 1
ATOM 603 N N . ARG A 1 85 ? 36.517 -8.653 -12.789 1.00 78.62 85 ARG A N 1
ATOM 604 C CA . ARG A 1 85 ? 36.747 -7.388 -13.500 1.00 78.62 85 ARG A CA 1
ATOM 605 C C . ARG A 1 85 ? 38.221 -6.988 -13.453 1.00 78.62 85 ARG A C 1
ATOM 607 O O . ARG A 1 85 ? 38.784 -6.660 -14.488 1.00 78.62 85 ARG A O 1
ATOM 614 N N . ARG A 1 86 ? 38.850 -7.101 -12.281 1.00 81.19 86 ARG A N 1
ATOM 615 C CA . ARG A 1 86 ? 40.278 -6.818 -12.102 1.00 81.19 86 ARG A CA 1
ATOM 616 C C . ARG A 1 86 ? 41.172 -7.779 -12.891 1.00 81.19 86 ARG A C 1
ATOM 618 O O . ARG A 1 86 ? 42.154 -7.349 -13.477 1.00 81.19 86 ARG A O 1
ATOM 625 N N . GLU A 1 87 ? 40.813 -9.061 -12.947 1.00 80.38 87 GLU A N 1
ATOM 626 C CA . GLU A 1 87 ? 41.555 -10.060 -13.729 1.00 80.38 87 GLU A CA 1
ATOM 627 C C . GLU A 1 87 ? 41.453 -9.805 -15.246 1.00 80.38 87 GLU A C 1
ATOM 629 O O . GLU A 1 87 ? 42.413 -10.016 -15.984 1.00 80.38 87 GLU A O 1
ATOM 634 N N . LEU A 1 88 ? 40.296 -9.336 -15.728 1.00 74.38 88 LEU A N 1
ATOM 635 C CA . LEU A 1 88 ? 40.122 -8.931 -17.127 1.00 74.38 88 LEU A CA 1
ATOM 636 C C . LEU A 1 88 ? 40.903 -7.654 -17.457 1.00 74.38 88 LEU A C 1
ATOM 638 O O . LEU A 1 88 ? 41.495 -7.570 -18.528 1.00 74.38 88 LEU A O 1
ATOM 642 N N . GLU A 1 89 ? 40.941 -6.691 -16.537 1.00 80.44 89 GLU A N 1
ATOM 643 C CA . GLU A 1 89 ? 41.708 -5.450 -16.682 1.00 80.44 89 GLU A CA 1
ATOM 644 C C . GLU A 1 89 ? 43.221 -5.721 -16.733 1.00 80.44 89 GLU A C 1
ATOM 646 O O . GLU A 1 89 ? 43.913 -5.207 -17.610 1.00 80.44 89 GLU A O 1
ATOM 651 N N . GLU A 1 90 ? 43.728 -6.618 -15.883 1.00 82.69 90 GLU A N 1
ATOM 652 C CA . GLU A 1 90 ? 45.132 -7.045 -15.904 1.00 82.69 90 GLU A CA 1
ATOM 653 C C . GLU A 1 90 ? 45.495 -7.756 -17.220 1.00 82.69 90 GLU A C 1
ATOM 655 O O . GLU A 1 90 ? 46.497 -7.419 -17.854 1.00 82.69 90 GLU A O 1
ATOM 660 N N . LYS A 1 91 ? 44.632 -8.660 -17.707 1.00 81.12 91 LYS A N 1
ATOM 661 C CA . LYS A 1 91 ? 44.813 -9.310 -19.019 1.00 81.12 91 LYS A CA 1
ATOM 662 C C . LYS A 1 91 ? 44.783 -8.305 -20.174 1.00 81.12 91 LYS A C 1
ATOM 664 O O . LYS A 1 91 ? 45.553 -8.444 -21.123 1.00 81.12 91 LYS A O 1
ATOM 669 N N . ALA A 1 92 ? 43.932 -7.282 -20.104 1.00 70.62 92 ALA A N 1
ATOM 670 C CA . ALA A 1 92 ? 43.881 -6.221 -21.108 1.00 70.62 92 ALA A CA 1
ATOM 671 C C . ALA A 1 92 ? 45.167 -5.376 -21.111 1.00 70.62 92 ALA A C 1
ATOM 673 O O . ALA A 1 92 ? 45.697 -5.055 -22.179 1.00 70.62 92 ALA A O 1
ATOM 674 N N . GLU A 1 93 ? 45.727 -5.068 -19.938 1.00 78.81 93 GLU A N 1
ATOM 675 C CA . GLU A 1 93 ? 47.015 -4.379 -19.840 1.00 78.81 93 GLU A CA 1
ATOM 676 C C . GLU A 1 93 ? 48.185 -5.209 -20.381 1.00 78.81 93 GLU A C 1
ATOM 678 O O . GLU A 1 93 ? 49.077 -4.659 -21.036 1.00 78.81 93 GLU A O 1
ATOM 683 N N . GLU A 1 94 ? 48.214 -6.516 -20.110 1.00 79.50 94 GLU A N 1
ATOM 684 C CA . GLU A 1 94 ? 49.243 -7.420 -20.634 1.00 79.50 94 GLU A CA 1
ATOM 685 C C . GLU A 1 94 ? 49.197 -7.489 -22.162 1.00 79.50 94 GLU A C 1
ATOM 687 O O . GLU A 1 94 ? 50.215 -7.254 -22.821 1.00 79.50 94 GLU A O 1
ATOM 692 N N . LEU A 1 95 ? 48.006 -7.679 -22.738 1.00 71.31 95 LEU A N 1
ATOM 693 C CA . LEU A 1 95 ? 47.801 -7.654 -24.188 1.00 71.31 95 LEU A CA 1
ATOM 694 C C . LEU A 1 95 ? 48.188 -6.295 -24.797 1.00 71.31 95 LEU A C 1
ATOM 696 O O . LEU A 1 95 ? 48.819 -6.240 -25.858 1.00 71.31 95 LEU A O 1
ATOM 700 N N . GLY A 1 96 ? 47.897 -5.189 -24.105 1.00 74.00 96 GLY A N 1
ATOM 701 C CA . GLY A 1 96 ? 48.332 -3.848 -24.500 1.00 74.00 96 GLY A CA 1
ATOM 702 C C . GLY A 1 96 ? 49.859 -3.702 -24.530 1.00 74.00 96 GLY A C 1
ATOM 703 O O . GLY A 1 96 ? 50.426 -3.194 -25.506 1.00 74.00 96 GLY A O 1
ATOM 704 N N . LYS A 1 97 ? 50.558 -4.197 -23.500 1.00 77.31 97 LYS A N 1
ATOM 705 C CA . LYS A 1 97 ? 52.031 -4.189 -23.419 1.00 77.31 97 LYS A CA 1
ATOM 706 C C . LYS A 1 97 ? 52.656 -5.060 -24.515 1.00 77.31 97 LYS A C 1
ATOM 708 O O . LYS A 1 97 ? 53.619 -4.628 -25.160 1.00 77.31 97 LYS A O 1
ATOM 713 N N . GLU A 1 98 ? 52.092 -6.235 -24.792 1.00 72.75 98 GLU A N 1
ATOM 714 C CA . GLU A 1 98 ? 52.531 -7.115 -25.881 1.00 72.75 98 GLU A CA 1
ATOM 715 C C . GLU A 1 98 ? 52.333 -6.481 -27.264 1.00 72.75 98 GLU A C 1
ATOM 717 O O . GLU A 1 98 ? 53.249 -6.498 -28.095 1.00 72.75 98 GLU A O 1
ATOM 722 N N . ALA A 1 99 ? 51.188 -5.837 -27.502 1.00 68.75 99 ALA A N 1
ATOM 723 C CA . ALA A 1 99 ? 50.909 -5.128 -28.748 1.00 68.75 99 ALA A CA 1
ATOM 724 C C . ALA A 1 99 ? 51.888 -3.961 -28.978 1.00 68.75 99 ALA A C 1
ATOM 726 O O . ALA A 1 99 ? 52.393 -3.768 -30.092 1.00 68.75 99 ALA A O 1
ATOM 727 N N . VAL A 1 100 ? 52.223 -3.201 -27.929 1.00 71.00 100 VAL A N 1
ATOM 728 C CA . VAL A 1 100 ? 53.230 -2.128 -27.991 1.00 71.00 100 VAL A CA 1
ATOM 729 C C . VAL A 1 100 ? 54.632 -2.696 -28.240 1.00 71.00 100 VAL A C 1
ATOM 731 O O . VAL A 1 100 ? 55.380 -2.161 -29.069 1.00 71.00 100 VAL A O 1
ATOM 734 N N . ALA A 1 101 ? 54.995 -3.805 -27.591 1.00 72.12 101 ALA A N 1
ATOM 735 C CA . ALA A 1 101 ? 56.277 -4.476 -27.799 1.00 72.12 101 ALA A CA 1
ATOM 736 C C . ALA A 1 101 ? 56.423 -5.015 -29.232 1.00 72.12 101 ALA A C 1
ATOM 738 O O . ALA A 1 101 ? 57.481 -4.849 -29.851 1.00 72.12 101 ALA A O 1
ATOM 739 N N . LEU A 1 102 ? 55.357 -5.591 -29.795 1.00 70.94 102 LEU A N 1
ATOM 740 C CA . LEU A 1 102 ? 55.300 -6.030 -31.189 1.00 70.94 102 LEU A CA 1
ATOM 741 C C . LEU A 1 102 ? 55.432 -4.849 -32.155 1.00 70.94 102 LEU A C 1
ATOM 743 O O . LEU A 1 102 ? 56.293 -4.893 -33.036 1.00 70.94 102 LEU A O 1
ATOM 747 N N . LYS A 1 103 ? 54.693 -3.750 -31.939 1.00 71.81 103 LYS A N 1
ATOM 748 C CA . LYS A 1 103 ? 54.827 -2.515 -32.738 1.00 71.81 103 LYS A CA 1
ATOM 749 C C . LYS A 1 103 ? 56.258 -1.957 -32.687 1.00 71.81 103 LYS A C 1
ATOM 751 O O . LYS A 1 103 ? 56.791 -1.517 -33.709 1.00 71.81 103 LYS A O 1
ATOM 756 N N . ARG A 1 104 ? 56.930 -2.015 -31.529 1.00 73.75 104 ARG A N 1
ATOM 757 C CA . ARG A 1 104 ? 58.324 -1.557 -31.363 1.00 73.75 104 ARG A CA 1
ATOM 758 C C . ARG A 1 104 ? 59.336 -2.477 -32.057 1.00 73.75 104 ARG A C 1
ATOM 760 O O . ARG A 1 104 ? 60.264 -1.974 -32.696 1.00 73.75 104 ARG A O 1
ATOM 767 N N . LYS A 1 105 ? 59.157 -3.802 -31.980 1.00 73.19 105 LYS A N 1
ATOM 768 C CA . LYS A 1 105 ? 59.973 -4.793 -32.712 1.00 73.19 105 LYS A CA 1
ATOM 769 C C . LYS A 1 105 ? 59.803 -4.645 -34.224 1.00 73.19 105 LYS A C 1
ATOM 771 O O . LYS A 1 105 ? 60.793 -4.650 -34.953 1.00 73.19 105 LYS A O 1
ATOM 776 N N . GLU A 1 106 ? 58.577 -4.441 -34.693 1.00 71.50 106 GLU A N 1
ATOM 777 C CA . GLU A 1 106 ? 58.276 -4.231 -36.108 1.00 71.50 106 GLU A CA 1
ATOM 778 C C . GLU A 1 106 ? 58.880 -2.917 -36.629 1.00 71.50 106 GLU A C 1
ATOM 780 O O . GLU A 1 106 ? 59.491 -2.902 -37.697 1.00 71.50 106 GLU A O 1
ATOM 785 N N . LYS A 1 107 ? 58.808 -1.828 -35.846 1.00 70.88 107 LYS A N 1
ATOM 786 C CA . LYS A 1 107 ? 59.463 -0.549 -36.173 1.00 70.88 107 LYS A CA 1
ATOM 787 C C . LYS A 1 107 ? 60.985 -0.700 -36.272 1.00 70.88 107 LYS A C 1
ATOM 789 O O . LYS A 1 107 ? 61.574 -0.227 -37.239 1.00 70.88 107 LYS A O 1
ATOM 794 N N . ARG A 1 108 ? 61.616 -1.425 -35.338 1.00 71.62 108 ARG A N 1
ATOM 795 C CA . ARG A 1 108 ? 63.058 -1.746 -35.391 1.00 71.62 108 ARG A CA 1
ATOM 796 C C . ARG A 1 108 ? 63.426 -2.602 -36.602 1.00 71.62 108 ARG A C 1
ATOM 798 O O . ARG A 1 108 ? 64.451 -2.360 -37.228 1.00 71.62 108 ARG A O 1
ATOM 805 N N . ARG A 1 109 ? 62.593 -3.584 -36.955 1.00 67.50 109 ARG A N 1
ATOM 806 C CA . ARG A 1 109 ? 62.796 -4.430 -38.139 1.00 67.50 109 ARG A CA 1
ATOM 807 C C . ARG A 1 109 ? 62.671 -3.620 -39.432 1.00 67.50 109 ARG A C 1
ATOM 809 O O . ARG A 1 109 ? 63.492 -3.795 -40.322 1.00 67.50 109 ARG A O 1
ATOM 816 N N . LYS A 1 110 ? 61.717 -2.686 -39.513 1.00 67.94 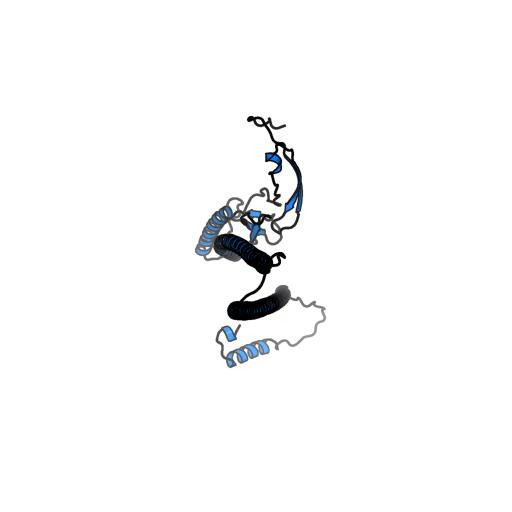110 LYS A N 1
ATOM 817 C CA . LYS A 1 110 ? 61.584 -1.746 -40.640 1.00 67.94 110 LYS A CA 1
ATOM 818 C C . LYS A 1 110 ? 62.775 -0.793 -40.742 1.00 67.94 110 LYS A C 1
ATOM 820 O O . LYS A 1 110 ? 63.275 -0.600 -41.839 1.00 67.94 110 LYS A O 1
ATOM 825 N N . GLN A 1 111 ? 63.265 -0.269 -39.620 1.00 62.22 111 GLN A N 1
ATOM 826 C CA . GLN A 1 111 ? 64.440 0.606 -39.595 1.00 62.22 111 GLN A CA 1
ATOM 827 C C . GLN A 1 111 ? 65.714 -0.127 -40.051 1.00 62.22 111 GLN A C 1
ATOM 829 O O . GLN A 1 111 ? 66.417 0.374 -40.918 1.00 62.22 111 GLN A O 1
ATOM 834 N N . ARG A 1 112 ? 65.927 -1.373 -39.604 1.00 65.38 112 ARG A N 1
ATOM 835 C CA . ARG A 1 112 ? 67.030 -2.228 -40.089 1.00 65.38 112 ARG A CA 1
ATOM 836 C C . ARG A 1 112 ? 66.916 -2.593 -41.574 1.00 65.38 112 ARG A C 1
ATOM 838 O O . ARG A 1 112 ? 67.925 -2.709 -42.253 1.00 65.38 112 ARG A O 1
ATOM 845 N N . MET A 1 113 ? 65.699 -2.772 -42.088 1.00 59.03 113 MET A N 1
ATOM 846 C CA . MET A 1 113 ? 65.457 -3.025 -43.518 1.00 59.03 113 MET A CA 1
ATOM 847 C C . MET A 1 113 ? 65.663 -1.770 -44.383 1.00 59.03 113 MET A C 1
ATOM 849 O O . MET A 1 113 ? 65.989 -1.900 -45.558 1.00 59.03 113 MET A O 1
ATOM 853 N N . LEU A 1 114 ? 65.465 -0.575 -43.816 1.00 59.28 114 LEU A N 1
ATOM 854 C CA . LEU A 1 114 ? 65.753 0.715 -44.454 1.00 59.28 114 LEU A CA 1
ATOM 855 C C . LEU A 1 114 ? 67.257 1.024 -44.452 1.00 59.28 114 LEU A C 1
ATOM 857 O O . LEU A 1 114 ? 6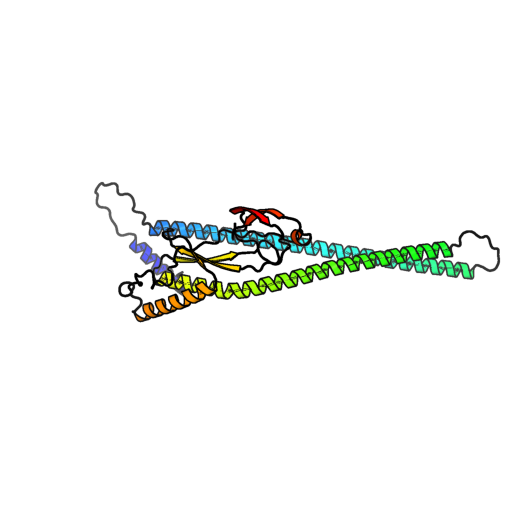7.767 1.522 -45.446 1.00 59.28 114 LEU A O 1
ATOM 861 N N . GLU A 1 115 ? 67.968 0.664 -43.385 1.00 54.38 115 GLU A N 1
ATOM 862 C CA . GLU A 1 115 ? 69.431 0.791 -43.291 1.00 54.38 115 GLU A CA 1
ATOM 863 C C . GLU A 1 115 ? 70.172 -0.279 -44.122 1.00 54.38 115 GLU A C 1
ATOM 865 O O . GLU A 1 115 ? 71.304 -0.061 -44.538 1.00 54.38 115 GLU A O 1
ATOM 870 N N . GLY A 1 116 ? 69.530 -1.419 -44.413 1.00 51.69 116 GLY A N 1
ATOM 871 C CA . GLY A 1 116 ? 70.103 -2.534 -45.180 1.00 51.69 116 GLY A CA 1
ATOM 872 C C . GLY A 1 116 ? 69.785 -2.569 -46.682 1.00 51.69 116 GLY A C 1
ATOM 873 O O . GLY A 1 116 ? 70.187 -3.518 -47.348 1.00 51.69 116 GLY A O 1
ATOM 874 N N . LYS A 1 117 ? 69.063 -1.587 -47.240 1.00 48.66 117 LYS A N 1
ATOM 875 C CA . LYS A 1 117 ? 68.739 -1.538 -48.680 1.00 48.66 117 LYS A CA 1
ATOM 876 C C . LYS A 1 117 ? 69.473 -0.404 -49.391 1.00 48.66 117 LYS A C 1
ATOM 878 O O . LYS A 1 117 ? 68.892 0.618 -49.741 1.00 48.66 117 LYS A O 1
ATOM 883 N N . GLY A 1 118 ? 70.748 -0.654 -49.676 1.00 42.75 118 GLY A N 1
ATOM 884 C CA . GLY A 1 118 ? 71.383 -0.182 -50.900 1.00 42.75 118 GLY A CA 1
ATOM 885 C C . GLY A 1 118 ? 71.183 -1.226 -52.004 1.00 42.75 118 GLY A C 1
ATOM 886 O O . GLY A 1 118 ? 71.644 -2.353 -51.868 1.00 42.75 118 GLY A O 1
ATOM 887 N N . SER A 1 119 ? 70.522 -0.819 -53.091 1.00 39.12 119 SER A N 1
ATOM 888 C CA . SER A 1 119 ? 70.365 -1.506 -54.390 1.00 39.12 119 SER A CA 1
ATOM 889 C C . SER A 1 119 ? 69.507 -2.787 -54.466 1.00 39.12 119 SER A C 1
ATOM 891 O O . SER A 1 119 ? 69.679 -3.736 -53.710 1.00 39.12 119 SER A O 1
ATOM 893 N N . GLY A 1 120 ? 68.607 -2.816 -55.461 1.00 34.56 120 GLY A N 1
ATOM 894 C CA . GLY A 1 120 ? 68.091 -4.053 -56.060 1.00 34.56 120 GLY A CA 1
ATOM 895 C C . GLY A 1 120 ? 66.567 -4.218 -56.114 1.00 34.56 120 GLY A C 1
ATOM 896 O O . GLY A 1 120 ? 65.970 -4.692 -55.154 1.00 34.56 120 GLY A O 1
ATOM 897 N N . GLY A 1 121 ? 65.985 -3.890 -57.277 1.00 37.12 121 GLY A N 1
ATOM 898 C CA . GLY A 1 121 ? 65.019 -4.732 -58.008 1.00 37.12 121 GLY A CA 1
ATOM 899 C C . GLY A 1 121 ? 63.602 -4.933 -57.457 1.00 37.12 121 GLY A C 1
ATOM 900 O O . GLY A 1 121 ? 63.395 -5.563 -56.426 1.00 37.12 121 GLY A O 1
ATOM 901 N N . VAL A 1 122 ? 62.620 -4.462 -58.227 1.00 43.47 122 VAL A N 1
ATOM 902 C CA . VAL A 1 122 ? 61.171 -4.667 -58.066 1.00 43.47 122 VAL A CA 1
ATOM 903 C C . VAL A 1 122 ? 60.760 -6.090 -58.476 1.00 43.47 122 VAL A C 1
ATOM 905 O O . VAL A 1 122 ? 61.162 -6.565 -59.533 1.00 43.47 122 VAL A O 1
ATOM 908 N N . GLN A 1 123 ? 59.888 -6.719 -57.683 1.00 36.22 123 GLN A N 1
ATOM 909 C CA . GLN A 1 123 ? 58.891 -7.687 -58.154 1.00 36.22 123 GLN A CA 1
ATOM 910 C C . GLN A 1 123 ? 57.592 -7.453 -57.372 1.00 36.22 123 GLN A C 1
ATOM 912 O O . GLN A 1 123 ? 57.581 -7.465 -56.138 1.00 36.22 123 GLN A O 1
ATOM 917 N N . GLU A 1 124 ? 56.519 -7.166 -58.104 1.00 47.47 124 GLU A N 1
ATOM 918 C CA . GLU A 1 124 ? 55.191 -6.837 -57.590 1.00 47.47 124 GLU A CA 1
ATOM 919 C C . GLU A 1 124 ? 54.439 -8.114 -57.189 1.00 47.47 124 GLU A C 1
ATOM 921 O O . GLU A 1 124 ? 53.884 -8.831 -58.014 1.00 47.47 124 GLU A O 1
ATOM 926 N N . GLY A 1 125 ? 54.426 -8.388 -55.888 1.00 46.16 125 GLY A N 1
ATOM 927 C CA . GLY A 1 125 ? 53.302 -9.031 -55.206 1.00 46.16 125 GLY A CA 1
ATOM 928 C C . GLY A 1 125 ? 52.609 -7.984 -54.325 1.00 46.16 125 GLY A C 1
ATOM 929 O O . GLY A 1 125 ? 53.243 -6.963 -54.027 1.00 46.16 125 GLY A O 1
ATOM 930 N N . PRO A 1 126 ? 51.346 -8.191 -53.895 1.00 44.53 126 PRO A N 1
ATOM 931 C CA . PRO A 1 126 ? 50.622 -7.218 -53.075 1.00 44.53 126 PRO A CA 1
ATOM 932 C C . PRO A 1 126 ? 51.498 -6.835 -51.887 1.00 44.53 126 PRO A C 1
ATOM 934 O O . PRO A 1 126 ? 51.991 -7.694 -51.147 1.00 44.53 126 PRO A O 1
ATOM 937 N N . THR A 1 127 ? 51.820 -5.548 -51.790 1.00 52.69 127 THR A N 1
ATOM 938 C CA . THR A 1 127 ? 52.965 -5.136 -50.993 1.00 52.69 127 THR A CA 1
ATOM 939 C C . THR A 1 127 ? 52.690 -5.431 -49.520 1.00 52.69 127 THR A C 1
ATOM 941 O O . THR A 1 127 ? 51.580 -5.268 -49.018 1.00 52.69 127 THR A O 1
ATOM 944 N N . SER A 1 128 ? 53.721 -5.816 -48.761 1.00 55.62 128 SER A N 1
ATOM 945 C CA . SER A 1 128 ? 53.630 -5.990 -47.299 1.00 55.62 128 SER A CA 1
ATOM 946 C C . SER A 1 128 ? 53.059 -4.755 -46.570 1.00 55.62 128 SER A C 1
ATOM 948 O O . SER A 1 128 ? 52.690 -4.860 -45.398 1.00 55.62 128 SER A O 1
ATOM 950 N N . LYS A 1 129 ? 52.993 -3.593 -47.234 1.00 55.47 129 LYS A N 1
ATOM 951 C CA . LYS A 1 129 ? 52.354 -2.373 -46.738 1.00 55.47 129 LYS A CA 1
ATOM 952 C C . LYS A 1 129 ? 50.824 -2.430 -46.829 1.00 55.47 129 LYS A C 1
ATOM 954 O O . LYS A 1 129 ? 50.192 -1.971 -45.886 1.00 55.47 129 LYS A O 1
ATOM 959 N N . ASP A 1 130 ? 50.253 -3.058 -47.854 1.00 55.12 130 ASP A N 1
ATOM 960 C CA . ASP A 1 130 ? 48.800 -3.160 -48.070 1.00 55.12 130 ASP A CA 1
ATOM 961 C C . ASP A 1 130 ? 48.158 -4.185 -47.124 1.00 55.12 130 ASP A C 1
ATOM 963 O O . ASP A 1 130 ? 47.116 -3.930 -46.520 1.00 55.12 130 ASP A O 1
ATOM 967 N N . VAL A 1 131 ? 48.850 -5.304 -46.875 1.00 59.22 131 VAL A N 1
ATOM 968 C CA . VAL A 1 131 ? 48.451 -6.301 -45.861 1.00 59.22 131 VAL A CA 1
ATOM 969 C C . VAL A 1 131 ? 48.575 -5.726 -44.444 1.00 59.22 131 VAL A C 1
ATOM 971 O O . VAL A 1 131 ? 47.733 -5.974 -43.582 1.00 59.22 131 VAL A O 1
ATOM 974 N N . ALA A 1 132 ? 49.603 -4.908 -44.186 1.00 63.81 132 ALA A N 1
ATOM 975 C CA . ALA A 1 132 ? 49.766 -4.226 -42.902 1.00 63.81 132 ALA A CA 1
ATOM 976 C C . ALA A 1 132 ? 48.764 -3.074 -42.703 1.00 63.81 132 ALA A C 1
ATOM 978 O O . ALA A 1 132 ? 48.385 -2.800 -41.565 1.00 63.81 132 ALA A O 1
ATOM 979 N N . ALA A 1 133 ? 48.342 -2.403 -43.778 1.00 70.12 133 ALA A N 1
ATOM 980 C CA . ALA A 1 133 ? 47.288 -1.393 -43.750 1.00 70.12 133 ALA A CA 1
ATOM 981 C C . ALA A 1 133 ? 45.917 -2.036 -43.501 1.00 70.12 133 ALA A C 1
ATOM 983 O O . ALA A 1 133 ? 45.233 -1.622 -42.569 1.00 70.12 133 ALA A O 1
ATOM 984 N N . SER A 1 134 ? 45.596 -3.124 -44.211 1.00 68.62 134 SER A N 1
ATOM 985 C CA . SER A 1 134 ? 44.354 -3.890 -44.020 1.00 68.62 134 SER A CA 1
ATOM 986 C C . SER A 1 134 ? 44.256 -4.482 -42.612 1.00 68.62 134 SER A C 1
ATOM 988 O O . SER A 1 134 ? 43.231 -4.368 -41.952 1.00 68.62 134 SER A O 1
ATOM 990 N N . ARG A 1 135 ? 45.353 -5.036 -42.071 1.00 69.62 135 ARG A N 1
ATOM 991 C CA . ARG A 1 135 ? 45.380 -5.542 -40.686 1.00 69.62 135 ARG A CA 1
ATOM 992 C C . ARG A 1 135 ? 45.248 -4.427 -39.643 1.00 69.62 135 ARG A C 1
ATOM 994 O O . ARG A 1 135 ? 44.698 -4.661 -38.574 1.00 69.62 135 ARG A O 1
ATOM 1001 N N . LYS A 1 136 ? 45.749 -3.220 -39.930 1.00 74.06 136 LYS A N 1
ATOM 1002 C CA . LYS A 1 136 ? 45.550 -2.043 -39.069 1.00 74.06 136 LYS A CA 1
ATOM 1003 C C . LYS A 1 136 ? 44.126 -1.498 -39.141 1.00 74.06 136 LYS A C 1
ATOM 1005 O O . LYS A 1 136 ? 43.664 -0.997 -38.127 1.00 74.06 136 LYS A O 1
ATOM 1010 N N . GLN A 1 137 ? 43.469 -1.574 -40.297 1.00 75.44 137 GLN A N 1
ATOM 1011 C CA . GLN A 1 137 ? 42.053 -1.225 -40.436 1.00 75.44 137 GLN A CA 1
ATOM 1012 C C . GLN A 1 137 ? 41.178 -2.206 -39.660 1.00 75.44 137 GLN A C 1
ATOM 1014 O O . GLN A 1 137 ? 40.444 -1.762 -38.794 1.00 75.44 137 GLN A O 1
ATOM 1019 N N . LEU A 1 138 ? 41.383 -3.515 -39.823 1.00 74.69 138 LEU A N 1
ATOM 1020 C CA . LEU A 1 138 ? 40.646 -4.533 -39.062 1.00 74.69 138 LEU A CA 1
ATOM 1021 C C . LEU A 1 138 ? 40.849 -4.421 -37.541 1.00 74.69 138 LEU A C 1
ATOM 1023 O O . LEU A 1 138 ? 39.921 -4.654 -36.778 1.00 74.69 138 LEU A O 1
ATOM 1027 N N . LEU A 1 139 ? 42.053 -4.055 -37.082 1.00 75.00 139 LEU A N 1
ATOM 1028 C CA . LEU A 1 139 ? 42.306 -3.809 -35.655 1.00 75.00 139 LEU A CA 1
ATOM 1029 C C . LEU A 1 139 ? 41.611 -2.541 -35.146 1.00 75.00 139 LEU A C 1
ATOM 1031 O O . LEU A 1 139 ? 41.124 -2.545 -34.025 1.00 75.00 139 LEU A O 1
ATOM 1035 N N . LYS A 1 140 ? 41.551 -1.478 -35.956 1.00 76.19 140 LYS A N 1
ATOM 1036 C CA . LYS A 1 140 ? 40.816 -0.257 -35.603 1.00 76.19 140 LYS A CA 1
ATOM 1037 C C . LYS A 1 140 ? 39.311 -0.487 -35.585 1.00 76.19 140 LYS A C 1
ATOM 1039 O O . LYS A 1 140 ? 38.666 -0.056 -34.649 1.00 76.19 140 LYS A O 1
ATOM 1044 N N . GLU A 1 141 ? 38.778 -1.206 -36.566 1.00 79.38 141 GLU A N 1
ATOM 1045 C CA . GLU A 1 141 ? 37.364 -1.585 -36.612 1.00 79.38 141 GLU A CA 1
ATOM 1046 C C . GLU A 1 141 ? 36.994 -2.502 -35.438 1.00 79.38 141 GLU A C 1
ATOM 1048 O O . GLU A 1 141 ? 35.926 -2.352 -34.857 1.00 79.38 141 GLU A O 1
ATOM 1053 N N . ALA A 1 142 ? 37.886 -3.413 -35.027 1.00 76.56 142 ALA A N 1
ATOM 1054 C CA . ALA A 1 142 ? 37.683 -4.228 -33.830 1.00 76.56 142 ALA A CA 1
ATOM 1055 C C . ALA A 1 142 ? 37.713 -3.391 -32.535 1.00 76.56 142 ALA A C 1
ATOM 1057 O O . ALA A 1 142 ? 36.861 -3.588 -31.674 1.00 76.56 142 ALA A O 1
ATOM 1058 N N . GLU A 1 143 ? 38.650 -2.442 -32.408 1.00 75.44 143 GLU A N 1
ATOM 1059 C CA . GLU A 1 143 ? 38.709 -1.496 -31.280 1.00 75.44 143 GLU A CA 1
ATOM 1060 C C . GLU A 1 143 ? 37.466 -0.585 -31.244 1.00 75.44 143 GLU A C 1
ATOM 1062 O O . GLU A 1 143 ? 36.888 -0.366 -30.182 1.00 75.44 143 GLU A O 1
ATOM 1067 N N . GLU A 1 144 ? 37.008 -0.092 -32.396 1.00 75.75 144 GLU A N 1
ATOM 1068 C CA . GLU A 1 144 ? 35.794 0.721 -32.527 1.00 75.75 144 GLU A CA 1
ATOM 1069 C C . GLU A 1 144 ? 34.537 -0.087 -32.177 1.00 75.75 144 GLU A C 1
ATOM 1071 O O . GLU A 1 144 ? 33.697 0.405 -31.426 1.00 75.75 144 GLU A O 1
ATOM 1076 N N . ALA A 1 145 ? 34.450 -1.349 -32.606 1.00 79.38 145 ALA A N 1
ATOM 1077 C CA . ALA A 1 145 ? 33.347 -2.242 -32.260 1.00 79.38 145 ALA A CA 1
ATOM 1078 C C . ALA A 1 145 ? 33.316 -2.612 -30.764 1.00 79.38 145 ALA A C 1
ATOM 1080 O O . ALA A 1 145 ? 32.237 -2.774 -30.195 1.00 79.38 145 ALA A O 1
ATOM 1081 N N . GLU A 1 146 ? 34.465 -2.748 -30.091 1.00 79.31 146 GLU A N 1
ATOM 1082 C CA . GLU A 1 146 ? 34.497 -2.933 -28.630 1.00 79.31 146 GLU A CA 1
ATOM 1083 C C . GLU A 1 146 ? 34.137 -1.648 -27.873 1.00 79.31 146 GLU A C 1
ATOM 1085 O O . GLU A 1 146 ? 33.416 -1.688 -26.871 1.00 79.31 146 GLU A O 1
ATOM 1090 N N . MET A 1 147 ? 34.566 -0.490 -28.376 1.00 68.94 147 MET A N 1
ATOM 1091 C CA . MET A 1 147 ? 34.173 0.811 -27.832 1.00 68.94 147 MET A CA 1
ATOM 1092 C C . MET A 1 147 ? 32.676 1.086 -28.012 1.00 68.94 147 MET A C 1
ATOM 1094 O O . MET A 1 147 ? 32.063 1.733 -27.169 1.00 68.94 147 MET A O 1
ATOM 1098 N N . GLU A 1 148 ? 32.069 0.603 -29.091 1.00 77.31 148 GLU A N 1
ATOM 1099 C CA . GLU A 1 148 ? 30.632 0.727 -29.324 1.00 77.31 148 GLU A CA 1
ATOM 1100 C C . GLU A 1 148 ? 29.834 -0.197 -28.398 1.00 77.31 148 GLU A C 1
ATOM 1102 O O . GLU A 1 148 ? 28.903 0.262 -27.743 1.00 77.31 148 GLU A O 1
ATOM 1107 N N . LYS A 1 149 ? 30.268 -1.452 -28.222 1.00 79.00 149 LYS A N 1
ATOM 1108 C CA . LYS A 1 149 ? 29.654 -2.381 -27.256 1.00 79.00 149 LYS A CA 1
ATOM 1109 C C . LYS A 1 149 ? 29.695 -1.840 -25.829 1.00 79.00 149 LYS A C 1
ATOM 1111 O O . LYS A 1 149 ? 28.676 -1.823 -25.145 1.00 79.00 149 LYS A O 1
ATOM 1116 N N . THR A 1 150 ? 30.845 -1.328 -25.396 1.00 77.00 150 THR A N 1
ATOM 1117 C CA . THR A 1 150 ? 30.976 -0.745 -24.051 1.00 77.00 150 THR A CA 1
ATOM 1118 C C . THR A 1 150 ? 30.117 0.508 -23.879 1.00 77.00 150 THR A C 1
ATOM 1120 O O . THR A 1 150 ? 29.520 0.682 -22.821 1.00 77.00 150 THR A O 1
ATOM 1123 N N . LYS A 1 151 ? 29.972 1.349 -24.914 1.00 78.38 151 LYS A N 1
ATOM 1124 C CA . LYS A 1 151 ? 29.033 2.483 -24.892 1.00 78.38 151 LYS A CA 1
ATOM 1125 C C . LYS A 1 151 ? 27.588 2.019 -24.746 1.00 78.38 151 LYS A C 1
ATOM 1127 O O . LYS A 1 151 ? 26.908 2.495 -23.841 1.00 78.38 151 LYS A O 1
ATOM 1132 N N . THR A 1 152 ? 27.154 1.049 -25.550 1.00 78.44 152 THR A N 1
ATOM 1133 C CA . THR A 1 152 ? 25.789 0.509 -25.457 1.00 78.44 152 THR A CA 1
ATOM 1134 C C . THR A 1 152 ? 25.510 -0.095 -24.079 1.00 78.44 152 THR A C 1
ATOM 1136 O O . THR A 1 152 ? 24.483 0.197 -23.478 1.00 78.44 152 THR A O 1
ATOM 1139 N N . GLU A 1 153 ? 26.468 -0.826 -23.501 1.00 79.94 153 GLU A N 1
ATOM 1140 C CA . GLU A 1 153 ? 26.348 -1.365 -22.142 1.00 79.94 153 GLU A CA 1
ATOM 1141 C C . GLU A 1 153 ? 26.250 -0.249 -21.087 1.00 79.94 153 GLU A C 1
ATOM 1143 O O . GLU A 1 153 ? 25.471 -0.351 -20.138 1.00 79.94 153 GLU A O 1
ATOM 1148 N N . THR A 1 154 ? 27.007 0.845 -21.237 1.00 80.06 154 THR A N 1
ATOM 1149 C CA . THR A 1 154 ? 26.908 1.989 -20.316 1.00 80.06 154 THR A CA 1
ATOM 1150 C C . THR A 1 154 ? 25.590 2.747 -20.445 1.00 80.06 154 THR A C 1
ATOM 1152 O O . THR A 1 154 ? 25.058 3.196 -19.431 1.00 80.06 154 THR A O 1
ATOM 1155 N N . GLU A 1 155 ? 25.043 2.862 -21.654 1.00 82.94 155 GLU A N 1
ATOM 1156 C CA . GLU A 1 155 ? 23.746 3.496 -21.913 1.00 82.94 155 GLU A CA 1
ATOM 1157 C C . GLU A 1 155 ? 22.599 2.670 -21.320 1.00 82.94 155 GLU A C 1
ATOM 1159 O O . GLU A 1 155 ? 21.725 3.216 -20.645 1.00 82.94 155 GLU A O 1
ATOM 1164 N N . GLU A 1 156 ? 22.637 1.343 -21.472 1.00 83.56 156 GLU A N 1
ATOM 1165 C CA . GLU A 1 156 ? 21.673 0.440 -20.837 1.00 83.56 156 GLU A CA 1
ATOM 1166 C C . GLU A 1 156 ? 21.733 0.526 -19.307 1.00 83.56 156 GLU A C 1
ATOM 1168 O O . GLU A 1 156 ? 20.697 0.591 -18.637 1.00 83.56 156 GLU A O 1
ATOM 1173 N N . LEU A 1 157 ? 22.940 0.568 -18.734 1.00 85.12 157 LEU A N 1
ATOM 1174 C CA . LEU A 1 157 ? 23.123 0.744 -17.293 1.00 85.12 157 LEU A CA 1
ATOM 1175 C C . LEU A 1 157 ? 22.598 2.101 -16.811 1.00 85.12 157 LEU A C 1
ATOM 1177 O O . LEU A 1 157 ? 21.928 2.146 -15.777 1.00 85.12 157 LEU A O 1
ATOM 1181 N N . ALA A 1 158 ? 22.842 3.177 -17.562 1.00 85.12 158 ALA A N 1
ATOM 1182 C CA . ALA A 1 158 ? 22.320 4.504 -17.254 1.00 85.12 158 ALA A CA 1
ATOM 1183 C C . ALA A 1 158 ? 20.783 4.516 -17.277 1.00 85.12 158 ALA A C 1
ATOM 1185 O O . ALA A 1 158 ? 20.158 4.946 -16.307 1.00 85.12 158 ALA A O 1
ATOM 1186 N N . HIS A 1 159 ? 20.165 3.935 -18.307 1.00 84.62 159 HIS A N 1
ATOM 1187 C CA . HIS A 1 159 ? 18.709 3.830 -18.412 1.00 84.62 159 HIS A CA 1
ATOM 1188 C C . HIS A 1 159 ? 18.101 2.996 -17.267 1.00 84.62 159 HIS A C 1
ATOM 1190 O O . HIS A 1 159 ? 17.077 3.353 -16.675 1.00 84.62 159 HIS A O 1
ATOM 1196 N N . LEU A 1 160 ? 18.755 1.895 -16.880 1.00 82.75 160 LEU A N 1
ATOM 1197 C CA . LEU A 1 160 ? 18.347 1.098 -15.720 1.00 82.75 160 LEU A CA 1
ATOM 1198 C C . LEU A 1 160 ? 18.474 1.877 -14.403 1.00 82.75 160 LEU A C 1
ATOM 1200 O O . LEU A 1 160 ? 17.647 1.704 -13.500 1.00 82.75 160 LEU A O 1
ATOM 1204 N N . GLU A 1 161 ? 19.502 2.710 -14.252 1.00 82.06 161 GLU A N 1
ATOM 1205 C CA . GLU A 1 161 ? 19.680 3.558 -13.073 1.00 82.06 161 GLU A CA 1
ATOM 1206 C C . GLU A 1 161 ? 18.644 4.675 -12.994 1.00 82.06 161 GLU A C 1
ATOM 1208 O O . GLU A 1 161 ? 18.081 4.884 -11.915 1.00 82.06 161 GLU A O 1
ATOM 1213 N N . GLU A 1 162 ? 18.337 5.330 -14.111 1.00 83.94 162 GLU A N 1
ATOM 1214 C CA . GLU A 1 162 ? 17.267 6.323 -14.215 1.00 83.94 162 GLU A CA 1
ATOM 1215 C C . GLU A 1 162 ? 15.924 5.712 -13.822 1.00 83.94 162 GLU A C 1
ATOM 1217 O O . GLU A 1 162 ? 15.254 6.211 -12.913 1.00 83.94 162 GLU A O 1
ATOM 1222 N N . ARG A 1 163 ? 15.581 4.546 -14.382 1.00 78.81 163 ARG A N 1
ATOM 1223 C CA . ARG A 1 163 ? 14.357 3.820 -14.018 1.00 78.81 163 ARG A CA 1
ATOM 1224 C C . ARG A 1 163 ? 14.308 3.496 -12.523 1.00 78.81 163 ARG A C 1
ATOM 1226 O O . ARG A 1 163 ? 13.288 3.708 -11.864 1.00 78.81 163 ARG A O 1
ATOM 1233 N N . LYS A 1 164 ? 15.425 3.054 -11.934 1.00 78.75 164 LYS A N 1
ATOM 1234 C CA . LYS A 1 164 ? 15.529 2.827 -10.479 1.00 78.75 164 LYS A CA 1
ATOM 1235 C C . LYS A 1 164 ? 15.399 4.116 -9.670 1.00 78.75 164 LYS A C 1
ATOM 1237 O O . LYS A 1 164 ? 14.918 4.070 -8.537 1.00 78.75 164 LYS A O 1
ATOM 1242 N N . GLN A 1 165 ? 15.884 5.253 -10.163 1.00 82.75 165 GLN A N 1
ATOM 1243 C CA . GLN A 1 165 ? 15.719 6.542 -9.490 1.00 82.75 165 GLN A CA 1
ATOM 1244 C C . GLN A 1 165 ? 14.258 6.994 -9.511 1.00 82.75 165 GLN A C 1
ATOM 1246 O O . GLN A 1 165 ? 13.742 7.363 -8.454 1.00 82.75 165 GLN A O 1
ATOM 1251 N N . VAL A 1 166 ? 13.578 6.869 -10.652 1.00 82.81 166 VAL A N 1
ATOM 1252 C CA . VAL A 1 166 ? 12.145 7.170 -10.793 1.00 82.81 166 VAL A CA 1
ATOM 1253 C C . VAL A 1 166 ? 11.320 6.310 -9.839 1.00 82.81 166 VAL A C 1
ATOM 1255 O O . VAL A 1 166 ? 10.590 6.849 -9.007 1.00 82.81 166 VAL A O 1
ATOM 1258 N N . LEU A 1 167 ? 11.521 4.988 -9.857 1.00 76.44 167 LEU A N 1
ATOM 1259 C CA . LEU A 1 167 ? 10.825 4.070 -8.951 1.00 76.44 167 LEU A CA 1
ATOM 1260 C C . LEU A 1 167 ? 11.084 4.421 -7.482 1.00 76.44 167 LEU A C 1
ATOM 1262 O O . LEU A 1 167 ? 10.153 4.490 -6.682 1.00 76.44 167 LEU A O 1
ATOM 1266 N N . ARG A 1 168 ? 12.337 4.721 -7.108 1.00 80.88 168 ARG A N 1
ATOM 1267 C CA . ARG A 1 168 ? 12.663 5.190 -5.748 1.00 80.88 168 ARG A CA 1
ATOM 1268 C C . ARG A 1 168 ? 11.930 6.483 -5.388 1.00 80.88 168 ARG A C 1
ATOM 1270 O O . ARG A 1 168 ? 11.528 6.634 -4.236 1.00 80.88 168 ARG A O 1
ATOM 1277 N N . GLY A 1 169 ? 11.760 7.402 -6.336 1.00 82.25 169 GLY A N 1
ATOM 1278 C CA . GLY A 1 169 ? 10.960 8.615 -6.164 1.00 82.25 169 GLY A CA 1
ATOM 1279 C C . GLY A 1 169 ? 9.499 8.298 -5.845 1.00 82.25 169 GLY A C 1
ATOM 1280 O O . GLY A 1 169 ? 8.973 8.792 -4.846 1.00 82.25 169 GLY A O 1
ATOM 1281 N N . VAL A 1 170 ? 8.883 7.404 -6.623 1.00 79.31 170 VAL A N 1
ATOM 1282 C CA . VAL A 1 170 ? 7.499 6.947 -6.413 1.00 79.31 170 VAL A CA 1
ATOM 1283 C C . VAL A 1 170 ? 7.341 6.281 -5.043 1.00 79.31 170 VAL A C 1
ATOM 1285 O O . VAL A 1 170 ? 6.464 6.665 -4.270 1.00 79.31 170 VAL A O 1
ATOM 1288 N N . TYR A 1 171 ? 8.238 5.361 -4.671 1.00 75.69 171 TYR A N 1
ATOM 1289 C CA . TYR A 1 171 ? 8.216 4.719 -3.351 1.00 75.69 171 TYR A CA 1
ATOM 1290 C C . TYR A 1 171 ? 8.348 5.723 -2.201 1.00 75.69 171 TYR A C 1
ATOM 1292 O O . TYR A 1 171 ? 7.649 5.605 -1.195 1.00 75.69 171 TYR A O 1
ATOM 1300 N N . LYS A 1 172 ? 9.216 6.735 -2.333 1.00 82.38 172 LYS A N 1
ATOM 1301 C CA . LYS A 1 172 ? 9.353 7.792 -1.318 1.00 82.38 172 LYS A CA 1
ATOM 1302 C C . LYS A 1 172 ? 8.063 8.590 -1.154 1.00 82.38 172 LYS A C 1
ATOM 1304 O O . LYS A 1 172 ? 7.662 8.852 -0.023 1.00 82.38 172 LYS A O 1
ATOM 1309 N N . GLN A 1 173 ? 7.404 8.952 -2.255 1.00 80.75 173 GLN A N 1
ATOM 1310 C CA . GLN A 1 173 ? 6.115 9.645 -2.209 1.00 80.75 173 GLN A CA 1
ATOM 1311 C C . GLN A 1 173 ? 5.030 8.777 -1.560 1.00 80.75 173 GLN A C 1
ATOM 1313 O O . GLN A 1 173 ? 4.253 9.273 -0.745 1.00 80.75 173 GLN A O 1
ATOM 1318 N N . GLN A 1 174 ? 5.006 7.476 -1.857 1.00 75.50 174 GLN A N 1
ATOM 1319 C CA . GLN A 1 174 ? 4.088 6.532 -1.218 1.00 75.50 174 GLN A CA 1
ATOM 1320 C C . GLN A 1 174 ? 4.350 6.417 0.287 1.00 75.50 174 GLN A C 1
ATOM 1322 O O . GLN A 1 174 ? 3.417 6.516 1.081 1.00 75.50 174 GLN A O 1
ATOM 1327 N N . LEU A 1 175 ? 5.613 6.289 0.702 1.00 78.19 175 LEU A N 1
ATOM 1328 C CA . LEU A 1 175 ? 5.982 6.236 2.116 1.00 78.19 175 LEU A CA 1
ATOM 1329 C C . LEU A 1 175 ? 5.579 7.523 2.851 1.00 78.19 175 LEU A C 1
ATOM 1331 O O . LEU A 1 175 ? 5.036 7.457 3.952 1.00 78.19 175 LEU A O 1
ATOM 1335 N N . ALA A 1 176 ? 5.781 8.684 2.224 1.00 83.38 176 ALA A N 1
ATOM 1336 C CA . ALA A 1 176 ? 5.370 9.972 2.776 1.00 83.38 176 ALA A CA 1
ATOM 1337 C C . ALA A 1 176 ? 3.848 10.072 2.983 1.00 83.38 176 ALA A C 1
ATOM 1339 O O . ALA A 1 176 ? 3.411 10.731 3.921 1.00 83.38 176 ALA A O 1
ATOM 1340 N N . ARG A 1 177 ? 3.041 9.386 2.160 1.00 79.19 177 ARG A N 1
ATOM 1341 C CA . ARG A 1 177 ? 1.585 9.268 2.358 1.00 79.19 177 ARG A CA 1
ATOM 1342 C C . ARG A 1 177 ? 1.224 8.244 3.437 1.00 79.19 177 ARG A C 1
ATOM 1344 O O . ARG A 1 177 ? 0.298 8.470 4.208 1.00 79.19 177 ARG A O 1
ATOM 1351 N N . LEU A 1 178 ? 1.953 7.132 3.519 1.00 83.19 178 LEU A N 1
ATOM 1352 C CA . LEU A 1 178 ? 1.661 6.041 4.453 1.00 83.19 178 LEU A CA 1
ATOM 1353 C C . LEU A 1 178 ? 2.038 6.346 5.900 1.00 83.19 178 LEU A C 1
ATOM 1355 O O . LEU A 1 178 ? 1.331 5.909 6.804 1.00 83.19 178 LEU A O 1
ATOM 1359 N N . LEU A 1 179 ? 3.125 7.083 6.140 1.00 85.62 179 LEU A N 1
ATOM 1360 C CA . LEU A 1 179 ? 3.594 7.369 7.499 1.00 85.62 179 LEU A CA 1
ATOM 1361 C C . LEU A 1 179 ? 2.555 8.147 8.335 1.00 85.62 179 LEU A C 1
ATOM 1363 O O . LEU A 1 179 ? 2.203 7.659 9.414 1.00 85.62 179 LEU A O 1
ATOM 1367 N N . PRO A 1 180 ? 1.989 9.278 7.860 1.00 87.56 180 PRO A N 1
ATOM 1368 C CA . PRO A 1 180 ? 0.916 9.970 8.577 1.00 87.56 180 PRO A CA 1
ATOM 1369 C C . PRO A 1 180 ? -0.323 9.091 8.760 1.00 87.56 180 PRO A C 1
ATOM 1371 O O . PRO A 1 180 ? -0.942 9.103 9.823 1.00 87.56 180 PRO A O 1
ATOM 1374 N N . MET A 1 181 ? -0.659 8.284 7.751 1.00 86.56 181 MET A N 1
ATOM 1375 C CA . MET A 1 181 ? -1.821 7.395 7.806 1.00 86.56 181 MET A CA 1
ATOM 1376 C C . MET A 1 181 ? -1.656 6.291 8.844 1.00 86.56 181 MET A C 1
ATOM 1378 O O . MET A 1 181 ? -2.577 6.030 9.611 1.00 86.56 181 MET A O 1
ATOM 1382 N N . SER A 1 182 ? -0.477 5.678 8.931 1.00 89.31 182 SER A N 1
ATOM 1383 C CA . SER A 1 182 ? -0.182 4.676 9.955 1.00 89.31 182 SER A CA 1
ATOM 1384 C C . SER A 1 182 ? -0.286 5.250 11.360 1.00 89.31 182 SER A C 1
ATOM 1386 O O . SER A 1 182 ? -0.769 4.558 12.257 1.00 89.31 182 SER A O 1
ATOM 1388 N N . TRP A 1 183 ? 0.150 6.495 11.557 1.00 90.56 183 TRP A N 1
ATOM 1389 C CA . TRP A 1 183 ? -0.022 7.179 12.832 1.00 90.56 183 TRP A CA 1
ATOM 1390 C C . TRP A 1 183 ? -1.504 7.404 13.149 1.00 90.56 183 TRP A C 1
ATOM 1392 O O . TRP A 1 183 ? -1.967 7.011 14.216 1.00 90.56 183 TRP A O 1
ATOM 1402 N N . ALA A 1 184 ? -2.261 7.946 12.195 1.00 91.81 184 ALA A N 1
ATOM 1403 C CA . ALA A 1 184 ? -3.683 8.233 12.354 1.00 91.81 184 ALA A CA 1
ATOM 1404 C C . ALA A 1 184 ? -4.528 6.968 12.605 1.00 91.81 184 ALA A C 1
ATOM 1406 O O . ALA A 1 184 ? -5.435 6.979 13.433 1.00 91.81 184 ALA A O 1
ATOM 1407 N N . VAL A 1 185 ? -4.211 5.847 11.948 1.00 92.81 185 VAL A N 1
ATOM 1408 C CA . VAL A 1 185 ? -4.867 4.549 12.195 1.00 92.81 185 VAL A CA 1
ATOM 1409 C C . VAL A 1 185 ? -4.547 4.028 13.592 1.00 92.81 185 VAL A C 1
ATOM 1411 O O . VAL A 1 185 ? -5.428 3.506 14.274 1.00 92.81 185 VAL A O 1
ATOM 1414 N N . ARG A 1 186 ? -3.301 4.190 14.055 1.00 93.25 186 ARG A N 1
ATOM 1415 C CA . ARG A 1 186 ? -2.919 3.803 15.416 1.00 93.25 186 ARG A CA 1
ATOM 1416 C C . ARG A 1 186 ? -3.651 4.637 16.460 1.00 93.25 186 ARG A C 1
ATOM 1418 O O . ARG A 1 186 ? -4.147 4.074 17.428 1.00 93.25 186 ARG A O 1
ATOM 1425 N N . GLU A 1 187 ? -3.727 5.945 16.247 1.00 93.06 187 GLU A N 1
ATOM 1426 C CA . GLU A 1 187 ? -4.491 6.868 17.085 1.00 93.06 187 GLU A CA 1
ATOM 1427 C C . GLU A 1 187 ? -5.973 6.478 17.131 1.00 93.06 187 GLU A C 1
ATOM 1429 O O . GLU A 1 187 ? -6.522 6.315 18.216 1.00 93.06 187 GLU A O 1
ATOM 1434 N N . CYS A 1 188 ? -6.590 6.234 15.971 1.00 92.75 188 CYS A N 1
ATOM 1435 C CA . CYS A 1 188 ? -7.976 5.778 15.874 1.00 92.75 188 CYS A CA 1
ATOM 1436 C C . CYS A 1 188 ? -8.207 4.505 16.700 1.00 92.75 188 CYS A C 1
ATOM 1438 O O . CYS A 1 188 ? -9.079 4.472 17.561 1.00 92.75 188 CYS A O 1
ATOM 1440 N N . ASN A 1 189 ? -7.366 3.483 16.514 1.00 92.88 189 ASN A N 1
ATOM 1441 C CA . ASN A 1 189 ? -7.477 2.224 17.251 1.00 92.88 189 ASN A CA 1
ATOM 1442 C C . ASN A 1 189 ? -7.256 2.387 18.764 1.00 92.88 189 ASN A C 1
ATOM 1444 O O . ASN A 1 189 ? -7.816 1.619 19.539 1.00 92.88 189 ASN A O 1
ATOM 1448 N N . LEU A 1 190 ? -6.439 3.351 19.200 1.00 92.38 190 LEU A N 1
ATOM 1449 C CA . LEU A 1 190 ? -6.282 3.662 20.623 1.00 92.38 190 LEU A CA 1
ATOM 1450 C C . LEU A 1 190 ? -7.551 4.299 21.193 1.00 92.38 190 LEU A C 1
ATOM 1452 O O . LEU A 1 190 ? -8.008 3.873 22.247 1.00 92.38 190 LEU A O 1
ATOM 1456 N N . ILE A 1 191 ? -8.140 5.262 20.479 1.00 90.88 191 ILE A N 1
ATOM 1457 C CA . ILE A 1 191 ? -9.390 5.906 20.899 1.00 90.88 191 ILE A CA 1
ATOM 1458 C C . ILE A 1 191 ? -10.531 4.883 20.952 1.00 90.88 191 ILE A C 1
ATOM 1460 O O . ILE A 1 191 ? -11.269 4.849 21.928 1.00 90.88 191 ILE A O 1
ATOM 1464 N N . LEU A 1 192 ? -10.652 4.018 19.942 1.00 89.62 192 LEU A N 1
ATOM 1465 C CA . LEU A 1 192 ? -11.687 2.978 19.908 1.00 89.62 192 LEU A CA 1
ATOM 1466 C C . LEU A 1 192 ? -11.566 2.002 21.083 1.00 89.62 192 LEU A C 1
ATOM 1468 O O . LEU A 1 192 ? -12.579 1.648 21.677 1.00 89.62 192 LEU A O 1
ATOM 1472 N N . ARG A 1 193 ? -10.338 1.618 21.460 1.00 89.44 193 ARG A N 1
ATOM 1473 C CA . ARG A 1 193 ? -10.099 0.775 22.643 1.00 89.44 193 ARG A CA 1
ATOM 1474 C C . ARG A 1 193 ? -10.500 1.464 23.939 1.00 89.44 193 ARG A C 1
ATOM 1476 O O . ARG A 1 193 ? -11.091 0.816 24.790 1.00 89.44 193 ARG A O 1
ATOM 1483 N N . GLU A 1 194 ? -10.189 2.749 24.077 1.00 88.06 194 GLU A N 1
ATOM 1484 C CA . GLU A 1 194 ? -10.539 3.517 25.277 1.00 88.06 194 GLU A CA 1
ATOM 1485 C C . GLU A 1 194 ? -12.056 3.751 25.385 1.00 88.06 194 GLU A C 1
ATOM 1487 O O . GLU A 1 194 ? -12.596 3.798 26.482 1.00 88.06 194 GLU A O 1
ATOM 1492 N N . LEU A 1 195 ? -12.753 3.858 24.249 1.00 84.88 195 LEU A N 1
ATOM 1493 C CA . LEU A 1 195 ? -14.217 3.948 24.174 1.00 84.88 195 LEU A CA 1
ATOM 1494 C C . LEU A 1 195 ? -14.918 2.573 24.238 1.00 84.88 195 LEU A C 1
ATOM 1496 O O . LEU A 1 195 ? -16.124 2.509 24.004 1.00 84.88 195 LEU A O 1
ATOM 1500 N N . GLU A 1 196 ? -14.179 1.486 24.493 1.00 84.56 196 GLU A N 1
ATOM 1501 C CA . GLU A 1 196 ? -14.670 0.095 24.540 1.00 84.56 196 GLU A CA 1
ATOM 1502 C C . GLU A 1 196 ? -15.466 -0.337 23.294 1.00 84.56 196 GLU A C 1
ATOM 1504 O O . GLU A 1 196 ? -16.411 -1.129 23.346 1.00 84.56 196 GLU A O 1
ATOM 1509 N N . ARG A 1 197 ? -15.068 0.183 22.131 1.00 82.56 197 ARG A N 1
ATOM 1510 C CA . ARG A 1 197 ? -15.712 -0.103 20.852 1.00 82.56 197 ARG A CA 1
ATOM 1511 C C . ARG A 1 197 ? -15.078 -1.319 20.156 1.00 82.56 197 ARG A C 1
ATOM 1513 O O . ARG A 1 197 ? -13.851 -1.408 20.095 1.00 82.56 197 ARG A O 1
ATOM 1520 N N . PRO A 1 198 ? -15.878 -2.252 19.599 1.00 83.69 198 PRO A N 1
ATOM 1521 C CA . PRO A 1 198 ? -15.379 -3.486 18.981 1.00 83.69 198 PRO A CA 1
ATOM 1522 C C . PRO A 1 198 ? -14.798 -3.293 17.568 1.00 83.69 198 PRO A C 1
ATOM 1524 O O . PRO A 1 198 ? -14.378 -4.261 16.930 1.00 83.69 198 PRO A O 1
ATOM 1527 N N . GLU A 1 199 ? -14.825 -2.083 17.008 1.00 87.06 199 GLU A N 1
ATOM 1528 C CA . GLU A 1 199 ? -14.273 -1.796 15.687 1.00 87.06 199 GLU A CA 1
ATOM 1529 C C . GLU A 1 199 ? -12.740 -1.713 15.686 1.00 87.06 199 GLU A C 1
ATOM 1531 O O . GLU A 1 199 ? -12.095 -1.188 16.590 1.00 87.06 199 GLU A O 1
ATOM 1536 N N . THR A 1 200 ? -12.142 -2.200 14.602 1.00 88.81 200 THR A N 1
ATOM 1537 C CA . THR A 1 200 ? -10.703 -2.159 14.344 1.00 88.81 200 THR A CA 1
ATOM 1538 C C . THR A 1 200 ? -10.453 -1.626 12.942 1.00 88.81 200 THR A C 1
ATOM 1540 O O . THR A 1 200 ? -11.094 -2.044 11.976 1.00 88.81 200 THR A O 1
ATOM 1543 N N . VAL A 1 201 ? -9.511 -0.692 12.822 1.00 90.44 201 VAL A N 1
ATOM 1544 C CA . VAL A 1 201 ? -9.127 -0.086 11.545 1.00 90.44 201 VAL A CA 1
ATOM 1545 C C . VAL A 1 201 ? -7.762 -0.614 11.125 1.00 90.44 201 VAL A C 1
ATOM 1547 O O . VAL A 1 201 ? -6.795 -0.576 11.890 1.00 90.44 201 VAL A O 1
ATOM 1550 N N . THR A 1 202 ? -7.667 -1.090 9.887 1.00 90.00 202 THR A N 1
ATOM 1551 C CA . THR A 1 202 ? -6.435 -1.615 9.287 1.00 90.00 202 THR A CA 1
ATOM 1552 C C . THR A 1 202 ? -6.166 -0.960 7.936 1.00 90.00 202 THR A C 1
ATOM 1554 O O . THR A 1 202 ? -7.079 -0.474 7.270 1.00 90.00 202 THR A O 1
ATOM 1557 N N . ILE A 1 203 ? -4.896 -0.911 7.532 1.00 88.50 203 ILE A N 1
ATOM 1558 C CA . ILE A 1 203 ? -4.487 -0.313 6.256 1.00 88.50 203 ILE A CA 1
ATOM 1559 C C . ILE A 1 203 ? -4.492 -1.387 5.171 1.00 88.50 203 ILE A C 1
ATOM 1561 O O . ILE A 1 203 ? -3.882 -2.442 5.336 1.00 88.50 203 ILE A O 1
ATOM 1565 N N . GLN A 1 204 ? -5.138 -1.089 4.047 1.00 85.88 204 GLN A N 1
ATOM 1566 C CA . GLN A 1 204 ? -5.100 -1.880 2.824 1.00 85.88 204 GLN A CA 1
ATOM 1567 C C . GLN A 1 204 ? -4.432 -1.080 1.706 1.00 85.88 204 GLN A C 1
ATOM 1569 O O . GLN A 1 204 ? -4.845 0.024 1.361 1.00 85.88 204 GLN A O 1
ATOM 1574 N N . LEU A 1 205 ? -3.385 -1.653 1.126 1.00 81.12 205 LEU A N 1
ATOM 1575 C CA . LEU A 1 205 ? -2.673 -1.075 -0.007 1.00 81.12 205 LEU A CA 1
ATOM 1576 C C . LEU A 1 205 ? -3.227 -1.691 -1.284 1.00 81.12 205 LEU A C 1
ATOM 1578 O O . LEU A 1 205 ? -3.168 -2.905 -1.455 1.00 81.12 205 LEU A O 1
ATOM 1582 N N . TRP A 1 206 ? -3.738 -0.855 -2.177 1.00 76.31 206 TRP A N 1
ATOM 1583 C CA . TRP A 1 206 ? -4.146 -1.270 -3.510 1.00 76.31 206 TRP A CA 1
ATOM 1584 C C . TRP A 1 206 ? -3.032 -0.906 -4.479 1.00 76.31 206 TRP A C 1
ATOM 1586 O O . TRP A 1 206 ? -2.904 0.241 -4.905 1.00 76.31 206 TRP A O 1
ATOM 1596 N N . THR A 1 207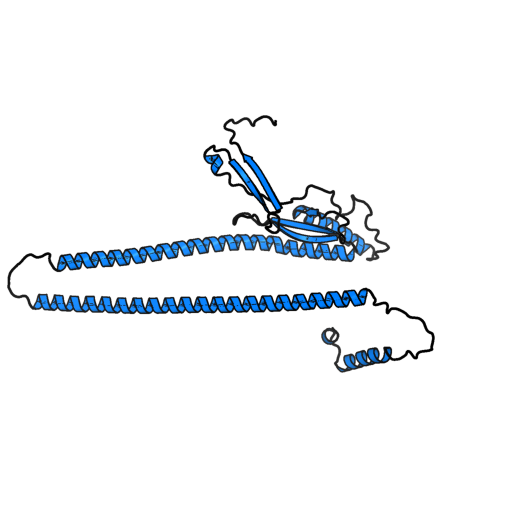 ? -2.188 -1.881 -4.801 1.00 68.75 207 THR A N 1
ATOM 1597 C CA . THR A 1 207 ? -1.199 -1.731 -5.868 1.00 68.75 207 THR A CA 1
ATOM 1598 C C . THR A 1 207 ? -1.907 -1.900 -7.206 1.00 68.75 207 THR A C 1
ATOM 1600 O O . THR A 1 207 ? -2.596 -2.901 -7.413 1.00 68.75 207 THR A O 1
ATOM 1603 N N . GLY A 1 208 ? -1.749 -0.950 -8.129 1.00 61.53 208 GLY A N 1
ATOM 1604 C CA . GLY A 1 208 ? -2.081 -1.229 -9.522 1.00 61.53 208 GLY A CA 1
ATOM 1605 C C . GLY A 1 208 ? -1.168 -2.350 -10.019 1.00 61.53 208 GLY A C 1
ATOM 1606 O O . GLY A 1 208 ? 0.019 -2.348 -9.717 1.00 61.53 208 GLY A O 1
ATOM 1607 N N . GLY A 1 209 ? -1.713 -3.338 -10.728 1.00 54.03 209 GLY A N 1
ATOM 1608 C CA . GLY A 1 209 ? -0.957 -4.519 -11.169 1.00 54.03 209 GLY A CA 1
ATOM 1609 C C . GLY A 1 209 ? 0.150 -4.237 -12.197 1.00 54.03 209 GLY A C 1
ATOM 1610 O O . GLY A 1 209 ? 0.868 -5.158 -12.566 1.00 54.03 209 GLY A O 1
ATOM 1611 N N . VAL A 1 210 ? 0.300 -2.988 -12.643 1.00 55.59 210 VAL A N 1
ATOM 1612 C CA . VAL A 1 210 ? 1.303 -2.533 -13.613 1.00 55.59 210 VAL A CA 1
ATOM 1613 C C . VAL A 1 210 ? 2.271 -1.587 -12.915 1.00 55.59 210 VAL A C 1
ATOM 1615 O O . VAL A 1 210 ? 1.855 -0.779 -12.084 1.00 55.59 210 VAL A O 1
ATOM 1618 N N . GLU A 1 211 ? 3.553 -1.694 -13.276 1.00 56.38 211 GLU A N 1
ATOM 1619 C CA . GLU A 1 211 ? 4.708 -1.036 -12.642 1.00 56.38 211 GLU A CA 1
ATOM 1620 C C . GLU A 1 211 ? 4.602 0.501 -12.521 1.00 56.38 211 GLU A C 1
ATOM 1622 O O . GLU A 1 211 ? 5.349 1.095 -11.745 1.00 56.38 211 GLU A O 1
ATOM 1627 N N . ASP A 1 212 ? 3.638 1.126 -13.206 1.00 55.81 212 ASP A N 1
ATOM 1628 C CA . ASP A 1 212 ? 3.471 2.580 -13.289 1.00 55.81 212 ASP A CA 1
ATOM 1629 C C . ASP A 1 212 ? 2.213 3.132 -12.598 1.00 55.81 212 ASP A C 1
ATOM 1631 O O . ASP A 1 212 ? 2.051 4.351 -12.502 1.00 55.81 212 ASP A O 1
ATOM 1635 N N . LEU A 1 213 ? 1.311 2.284 -12.084 1.00 58.75 213 LEU A N 1
ATOM 1636 C CA . LEU A 1 213 ? 0.150 2.801 -11.357 1.00 58.75 213 LEU A CA 1
ATOM 1637 C C . LEU A 1 213 ? 0.516 3.124 -9.900 1.00 58.75 213 LEU A C 1
ATOM 1639 O O . LEU A 1 213 ? 1.058 2.273 -9.188 1.00 58.75 213 LEU A O 1
ATOM 1643 N N . PRO A 1 214 ? 0.184 4.331 -9.405 1.00 64.12 214 PRO A N 1
ATOM 1644 C CA . PRO A 1 214 ? 0.455 4.689 -8.024 1.00 64.12 214 PRO A CA 1
ATOM 1645 C C . PRO A 1 214 ? -0.343 3.784 -7.081 1.00 64.12 214 PRO A C 1
ATOM 1647 O O . PRO A 1 214 ? -1.549 3.605 -7.242 1.00 64.12 214 PRO A O 1
ATOM 1650 N N . THR A 1 215 ? 0.327 3.239 -6.066 1.00 73.12 215 THR A N 1
ATOM 1651 C CA . THR A 1 215 ? -0.333 2.513 -4.981 1.00 73.12 215 THR A CA 1
ATOM 1652 C C . THR A 1 215 ? -1.309 3.445 -4.276 1.00 73.12 215 THR A C 1
ATOM 1654 O O . THR A 1 215 ? -0.918 4.486 -3.737 1.00 73.12 215 THR A O 1
ATOM 1657 N N . GLU A 1 216 ? -2.578 3.062 -4.258 1.00 77.62 216 GLU A N 1
ATOM 1658 C CA . GLU A 1 216 ? -3.607 3.776 -3.521 1.00 77.62 216 GLU A CA 1
ATOM 1659 C C . GLU A 1 216 ? -3.758 3.196 -2.120 1.00 77.62 216 GLU A C 1
ATOM 1661 O O . GLU A 1 216 ? -3.681 1.985 -1.900 1.00 77.62 216 GLU A O 1
ATOM 1666 N N . VAL A 1 217 ? -3.987 4.081 -1.155 1.00 81.25 217 VAL A N 1
ATOM 1667 C CA . VAL A 1 217 ? -4.139 3.710 0.249 1.00 81.25 217 VAL A CA 1
ATOM 1668 C C . VAL A 1 217 ? -5.619 3.689 0.581 1.00 81.25 217 VAL A C 1
ATOM 1670 O O . VAL A 1 217 ? -6.310 4.693 0.443 1.00 81.25 217 VAL A O 1
ATOM 1673 N N . TRP A 1 218 ? -6.088 2.545 1.050 1.00 85.25 218 TRP A N 1
ATOM 1674 C CA . TRP A 1 218 ? -7.443 2.347 1.531 1.00 85.25 218 TRP A CA 1
ATOM 1675 C C . TRP A 1 218 ? -7.399 1.836 2.965 1.00 85.25 218 TRP A C 1
ATOM 1677 O O . TRP A 1 218 ? -6.376 1.352 3.453 1.00 85.25 218 TRP A O 1
ATOM 1687 N N . LEU A 1 219 ? -8.513 1.965 3.667 1.00 87.38 219 LEU A N 1
ATOM 1688 C CA . LEU A 1 219 ? -8.642 1.517 5.044 1.00 87.38 219 LEU A CA 1
ATOM 1689 C C . LEU A 1 219 ? -9.772 0.512 5.140 1.00 87.38 219 LEU A C 1
ATOM 1691 O O . LEU A 1 219 ? -10.844 0.736 4.587 1.00 87.38 219 LEU A O 1
ATOM 1695 N N . LEU A 1 220 ? -9.529 -0.579 5.853 1.00 87.19 220 LEU A N 1
ATOM 1696 C CA . LEU A 1 220 ? -10.534 -1.578 6.167 1.00 87.19 220 LEU A CA 1
ATOM 1697 C C . LEU A 1 220 ? -10.945 -1.420 7.621 1.00 87.19 220 LEU A C 1
ATOM 1699 O O . LEU A 1 220 ? -10.114 -1.533 8.525 1.00 87.19 220 LEU A O 1
ATOM 1703 N N . VAL A 1 221 ? -12.234 -1.198 7.825 1.00 86.69 221 VAL A N 1
ATOM 1704 C CA . VAL A 1 221 ? -12.860 -1.168 9.140 1.00 86.69 221 VAL A CA 1
ATOM 1705 C C . VAL A 1 221 ? -13.580 -2.489 9.342 1.00 86.69 221 VAL A C 1
ATOM 1707 O O . VAL A 1 221 ? -14.502 -2.823 8.595 1.00 86.69 221 VAL A O 1
ATOM 1710 N N . SER A 1 222 ? -13.138 -3.254 10.333 1.00 85.62 222 SER A N 1
ATOM 1711 C CA . SER A 1 222 ? -13.716 -4.543 10.704 1.00 85.62 222 SER A CA 1
ATOM 1712 C C . SER A 1 222 ? -14.186 -4.525 12.147 1.00 85.62 222 SER A C 1
ATOM 1714 O O . SER A 1 222 ? -13.476 -4.054 13.032 1.00 85.62 222 SER A O 1
ATOM 1716 N N . THR A 1 223 ? -15.363 -5.080 12.402 1.00 81.88 223 THR A N 1
ATOM 1717 C CA . THR A 1 223 ? -15.877 -5.261 13.761 1.00 81.88 223 THR A CA 1
ATOM 1718 C C . THR A 1 223 ? -15.457 -6.622 14.299 1.00 81.88 223 THR A C 1
ATOM 1720 O O . THR A 1 223 ? -15.514 -7.629 13.586 1.00 81.88 223 THR A O 1
ATOM 1723 N N . GLU A 1 224 ? -15.077 -6.673 15.571 1.00 70.69 224 GLU A N 1
ATOM 1724 C CA . GLU A 1 224 ? -14.865 -7.924 16.285 1.00 70.69 224 GLU A CA 1
ATOM 1725 C C . GLU A 1 224 ? -16.137 -8.790 16.178 1.00 70.69 224 GLU A C 1
ATOM 1727 O O . GLU A 1 224 ? -17.253 -8.322 16.411 1.00 70.69 224 GLU A O 1
ATOM 1732 N N . LYS A 1 225 ? -15.979 -10.053 15.760 1.00 67.06 225 LYS A N 1
ATOM 1733 C CA . LYS A 1 225 ? -17.063 -11.024 15.481 1.00 67.06 225 LYS A CA 1
ATOM 1734 C C . LYS A 1 225 ? -17.859 -10.826 14.178 1.00 67.06 225 LYS A C 1
ATOM 1736 O O . LYS A 1 225 ? -18.867 -11.505 14.010 1.00 67.06 225 LYS A O 1
ATOM 1741 N N . ASN A 1 226 ? -17.423 -9.974 13.240 1.00 65.62 226 ASN A N 1
ATOM 1742 C CA . ASN A 1 226 ? -18.094 -9.778 11.936 1.00 65.62 226 ASN A CA 1
ATOM 1743 C C . ASN A 1 226 ? -19.601 -9.460 12.052 1.00 65.62 226 ASN A C 1
ATOM 1745 O O . ASN A 1 226 ? -20.384 -9.790 11.163 1.00 65.62 226 ASN A O 1
ATOM 1749 N N . ILE A 1 227 ? -20.018 -8.808 13.144 1.00 70.31 227 ILE A N 1
ATOM 1750 C CA . ILE A 1 227 ? -21.422 -8.414 13.371 1.00 70.31 227 ILE A CA 1
ATOM 1751 C C . ILE A 1 227 ? -21.902 -7.483 12.246 1.00 70.31 227 ILE A C 1
ATOM 1753 O O . ILE A 1 227 ? -23.076 -7.485 11.882 1.00 70.31 227 ILE A O 1
ATOM 1757 N N . ARG A 1 228 ? -20.976 -6.702 11.679 1.00 72.19 228 ARG A N 1
ATOM 1758 C CA . ARG A 1 228 ? -21.198 -5.803 10.547 1.00 72.19 228 ARG A CA 1
ATOM 1759 C C . ARG A 1 228 ? -20.265 -6.183 9.392 1.00 72.19 228 ARG A C 1
ATOM 1761 O O . ARG A 1 228 ? -19.139 -6.624 9.648 1.00 72.19 228 ARG A O 1
ATOM 1768 N N . PRO A 1 229 ? -20.702 -6.016 8.129 1.00 76.31 229 PRO A N 1
ATOM 1769 C CA . PRO A 1 229 ? -19.827 -6.219 6.984 1.00 76.31 229 PRO A CA 1
ATOM 1770 C C . PRO A 1 229 ? -18.663 -5.227 7.046 1.00 76.31 229 PRO A C 1
ATOM 1772 O O . PRO A 1 229 ? -18.863 -4.044 7.312 1.00 76.31 229 PRO A O 1
ATOM 1775 N N . ALA A 1 230 ? -17.447 -5.713 6.792 1.00 80.94 230 ALA A N 1
ATOM 1776 C CA . ALA A 1 230 ? -16.270 -4.858 6.797 1.00 80.94 230 ALA A CA 1
ATOM 1777 C C . ALA A 1 230 ? -16.389 -3.769 5.717 1.00 80.94 230 ALA A C 1
ATOM 1779 O O . ALA A 1 230 ? -16.673 -4.074 4.551 1.00 80.94 230 ALA A O 1
ATOM 1780 N N . ALA A 1 231 ? -16.165 -2.519 6.119 1.00 83.31 231 ALA A N 1
ATOM 1781 C CA . ALA A 1 231 ? -16.278 -1.349 5.259 1.00 83.31 231 ALA A CA 1
ATOM 1782 C C . ALA A 1 231 ? -14.897 -0.904 4.772 1.00 83.31 231 ALA A C 1
ATOM 1784 O O . ALA A 1 231 ? -13.915 -0.960 5.514 1.00 83.31 231 ALA A O 1
ATOM 1785 N N . THR A 1 232 ? -14.827 -0.447 3.522 1.00 85.06 232 THR A N 1
ATOM 1786 C CA . THR A 1 232 ? -13.590 0.069 2.927 1.00 85.06 232 THR A CA 1
ATOM 1787 C C . THR A 1 232 ? -13.701 1.579 2.755 1.00 85.06 232 THR A C 1
ATOM 1789 O O . THR A 1 232 ? -14.617 2.064 2.091 1.00 85.06 232 THR A O 1
ATOM 1792 N N . TRP A 1 233 ? -12.782 2.338 3.348 1.00 87.06 233 TRP A N 1
ATOM 1793 C CA . TRP A 1 233 ? -12.781 3.800 3.319 1.00 87.06 233 TRP A CA 1
ATOM 1794 C C . TRP A 1 233 ? -11.583 4.354 2.558 1.00 87.06 233 TRP A C 1
ATOM 1796 O O . TRP A 1 233 ? -10.460 3.863 2.688 1.00 87.06 233 TRP A O 1
ATOM 1806 N N . HIS A 1 234 ? -11.835 5.419 1.797 1.00 86.38 234 HIS A N 1
ATOM 1807 C CA . HIS A 1 234 ? -10.776 6.260 1.251 1.00 86.38 234 HIS A CA 1
ATOM 1808 C C . HIS A 1 234 ? -10.141 7.110 2.362 1.00 86.38 234 HIS A C 1
ATOM 1810 O O . HIS A 1 234 ? -10.772 7.385 3.390 1.00 86.38 234 HIS A O 1
ATOM 1816 N N . VAL A 1 235 ? -8.908 7.563 2.127 1.00 85.25 235 VAL A N 1
ATOM 1817 C CA . VAL A 1 235 ? -8.128 8.393 3.058 1.00 85.25 235 VAL A CA 1
ATOM 1818 C C . VAL A 1 235 ? -8.912 9.617 3.540 1.00 85.25 235 VAL A C 1
ATOM 1820 O O . VAL A 1 235 ? -8.966 9.879 4.741 1.00 85.25 235 VAL A O 1
ATOM 1823 N N . ASP A 1 236 ? -9.582 10.320 2.626 1.00 87.44 236 ASP A N 1
ATOM 1824 C CA . ASP A 1 236 ? -10.308 11.557 2.949 1.00 87.44 236 ASP A CA 1
ATOM 1825 C C . ASP A 1 236 ? -11.504 11.297 3.866 1.00 87.44 236 ASP A C 1
ATOM 1827 O O . ASP A 1 236 ? -11.715 11.997 4.859 1.00 87.44 236 ASP A O 1
ATOM 1831 N N . LYS A 1 237 ? -12.262 10.230 3.579 1.00 87.88 237 LYS A N 1
ATOM 1832 C CA . LYS A 1 237 ? -13.402 9.818 4.405 1.00 87.88 237 LYS A CA 1
ATOM 1833 C C . LYS A 1 237 ? -12.940 9.507 5.824 1.00 87.88 237 LYS A C 1
ATOM 1835 O O . LYS A 1 237 ? -13.554 9.967 6.782 1.00 87.88 237 LYS A O 1
ATOM 1840 N N . PHE A 1 238 ? -11.842 8.769 5.960 1.00 90.50 238 PHE A N 1
ATOM 1841 C CA . PHE A 1 238 ? -11.277 8.451 7.264 1.00 90.50 238 PHE A CA 1
ATOM 1842 C C . PHE A 1 238 ? -10.771 9.680 8.014 1.00 90.50 238 PHE A C 1
ATOM 1844 O O . PHE A 1 238 ? -11.013 9.776 9.210 1.00 90.50 238 PHE A O 1
ATOM 1851 N N . SER A 1 239 ? -10.126 10.636 7.341 1.00 90.00 239 SER A N 1
ATOM 1852 C CA . SER A 1 239 ? -9.676 11.877 7.985 1.00 90.00 239 SER A CA 1
ATOM 1853 C C . SER A 1 239 ? -10.843 12.653 8.614 1.00 90.00 239 SER A C 1
ATOM 1855 O O . SER A 1 239 ? -10.763 13.093 9.767 1.00 90.00 239 SER A O 1
ATOM 1857 N N . ASN A 1 240 ? -11.974 12.717 7.904 1.00 90.81 240 ASN A N 1
ATOM 1858 C CA . ASN A 1 240 ? -13.200 13.323 8.419 1.00 90.81 240 ASN A CA 1
ATOM 1859 C C . ASN A 1 240 ? -13.767 12.532 9.609 1.00 90.81 240 ASN A C 1
ATOM 1861 O O . ASN A 1 240 ? -14.085 13.118 10.643 1.00 90.81 240 ASN A O 1
ATOM 1865 N N . ARG A 1 241 ? -13.842 11.194 9.511 1.00 89.38 241 ARG A N 1
ATOM 1866 C CA . ARG A 1 241 ? -14.329 10.345 10.616 1.00 89.38 241 ARG A CA 1
ATOM 1867 C C . ARG A 1 241 ? -13.422 10.388 11.846 1.00 89.38 241 ARG A C 1
ATOM 1869 O O . ARG A 1 241 ? -13.928 10.401 12.962 1.00 89.38 241 ARG A O 1
ATOM 1876 N N . LEU A 1 242 ? -12.106 10.464 11.663 1.00 91.25 242 LEU A N 1
ATOM 1877 C CA . LEU A 1 242 ? -11.146 10.591 12.758 1.00 91.25 242 LEU A CA 1
ATOM 1878 C C . LEU A 1 242 ? -11.317 11.920 13.497 1.00 91.25 242 LEU A C 1
ATOM 1880 O O . LEU A 1 242 ? -11.218 11.954 14.718 1.00 91.25 242 LEU A O 1
ATOM 1884 N N . SER A 1 243 ? -11.607 13.005 12.778 1.00 91.62 243 SER A N 1
ATOM 1885 C CA . SER A 1 243 ? -11.904 14.299 13.404 1.00 91.62 243 SER A CA 1
ATOM 1886 C C . SER A 1 243 ? -13.139 14.213 14.308 1.00 91.62 243 SER A C 1
ATOM 1888 O O . SER A 1 243 ? -13.073 14.623 15.464 1.00 91.62 243 SER A O 1
ATOM 1890 N N . LEU A 1 244 ? -14.214 13.567 13.841 1.00 89.81 244 LEU A N 1
ATOM 1891 C CA . LEU A 1 244 ? -15.413 13.315 14.652 1.00 89.81 244 LEU A CA 1
ATOM 1892 C C . LEU A 1 244 ? -15.123 12.416 15.864 1.00 89.81 244 LEU A C 1
ATOM 1894 O O . LEU A 1 244 ? -15.591 12.686 16.968 1.00 89.81 244 LEU A O 1
ATOM 1898 N N . LEU A 1 245 ? -14.310 11.374 15.679 1.00 89.69 245 LEU A N 1
ATOM 1899 C CA . LEU A 1 245 ? -13.912 10.473 16.760 1.00 89.69 245 LEU A CA 1
ATOM 1900 C C . LEU A 1 245 ? -13.077 11.197 17.831 1.00 89.69 245 LEU A C 1
ATOM 1902 O O . LEU A 1 245 ? -13.246 10.947 19.022 1.00 89.69 245 LEU A O 1
ATOM 1906 N N . ARG A 1 246 ? -12.205 12.133 17.434 1.00 91.50 246 ARG A N 1
ATOM 1907 C CA . ARG A 1 246 ? -11.452 12.988 18.367 1.00 91.50 246 ARG A CA 1
ATOM 1908 C C . ARG A 1 246 ? -12.375 13.894 19.173 1.00 91.50 246 ARG A C 1
ATOM 1910 O O . ARG A 1 246 ? -12.175 14.044 20.374 1.00 91.50 246 ARG A O 1
ATOM 1917 N N . GLU A 1 247 ? -13.388 14.482 18.541 1.00 89.31 247 GLU A N 1
ATOM 1918 C CA . GLU A 1 247 ? -14.388 15.290 19.246 1.00 89.31 247 GLU A CA 1
ATOM 1919 C C . GLU A 1 247 ? -15.180 14.459 20.258 1.00 89.31 247 GLU A C 1
ATOM 1921 O O . GLU A 1 247 ? -15.404 14.908 21.384 1.00 89.31 247 GLU A O 1
ATOM 1926 N N . GLU A 1 248 ? -15.570 13.241 19.877 1.00 85.50 248 GLU A N 1
ATOM 1927 C CA . GLU A 1 248 ? -16.231 12.287 20.765 1.00 85.50 248 GLU A CA 1
ATOM 1928 C C . GLU A 1 248 ? -15.338 11.935 21.961 1.00 85.50 248 GLU A C 1
ATOM 1930 O O . GLU A 1 248 ? -15.753 12.059 23.113 1.00 85.50 248 GLU A O 1
ATOM 1935 N N . PHE A 1 249 ? -14.071 11.616 21.700 1.00 88.38 249 PHE A N 1
ATOM 1936 C CA . PHE A 1 249 ? -13.093 11.333 22.741 1.00 88.38 249 PHE A CA 1
ATOM 1937 C C . PHE A 1 249 ? -12.876 12.521 23.685 1.00 88.38 249 PHE A C 1
ATOM 1939 O O . PHE A 1 249 ? -12.811 12.356 24.902 1.00 88.38 249 PHE A O 1
ATOM 1946 N N . CYS A 1 250 ? -12.819 13.749 23.164 1.00 89.25 250 CYS A N 1
ATOM 1947 C CA . CYS A 1 250 ? -12.729 14.941 24.003 1.00 89.25 250 CYS A CA 1
ATOM 1948 C C . CYS A 1 250 ? -13.945 15.099 24.925 1.00 89.25 250 CYS A C 1
ATOM 1950 O O . CYS A 1 250 ? -13.784 15.553 26.060 1.00 89.25 250 CYS A O 1
ATOM 1952 N N . LYS A 1 251 ? -15.152 14.747 24.467 1.00 85.12 251 LYS A N 1
ATOM 1953 C CA . LYS A 1 251 ? -16.357 14.756 25.310 1.00 85.12 251 LYS A CA 1
ATOM 1954 C C . LYS A 1 251 ? -16.279 13.673 26.390 1.00 85.12 251 LYS A C 1
ATOM 1956 O O . LYS A 1 251 ? -16.532 13.989 27.548 1.00 85.12 251 LYS A O 1
ATOM 1961 N N . PHE A 1 252 ? -15.829 12.467 26.042 1.00 85.31 252 PHE A N 1
ATOM 1962 C CA . PHE A 1 252 ? -15.584 11.378 26.993 1.00 85.31 252 PHE A CA 1
ATOM 1963 C C . PHE A 1 252 ? -14.584 11.773 28.094 1.00 85.31 252 PHE A C 1
ATOM 1965 O O . PHE A 1 252 ? -14.847 11.597 29.283 1.00 85.31 252 PHE A O 1
ATOM 1972 N N . VAL A 1 253 ? -13.465 12.404 27.722 1.00 87.69 253 VAL A N 1
ATOM 1973 C CA . VAL A 1 253 ? -12.464 12.885 28.690 1.00 87.69 253 VAL A CA 1
ATOM 1974 C C . VAL A 1 253 ? -13.034 13.979 29.597 1.00 87.69 253 VAL A C 1
ATOM 1976 O O . VAL A 1 253 ? -12.767 13.973 30.796 1.00 87.69 253 VAL A O 1
ATOM 1979 N N . LYS A 1 254 ? -13.839 14.905 29.058 1.00 86.12 254 LYS A N 1
ATOM 1980 C CA . LYS A 1 254 ? -14.512 15.948 29.856 1.00 86.12 254 LYS A CA 1
ATOM 1981 C C . LYS A 1 254 ? -15.556 15.379 30.818 1.00 86.12 254 LYS A C 1
ATOM 1983 O O . LYS A 1 254 ? -15.777 15.973 31.866 1.00 86.12 254 LYS A O 1
ATOM 1988 N N . ALA A 1 255 ? -16.170 14.253 30.467 1.00 81.06 255 ALA A N 1
ATOM 1989 C CA . ALA A 1 255 ? -17.140 13.547 31.297 1.00 81.06 255 ALA A CA 1
ATOM 1990 C C . ALA A 1 255 ? -16.498 12.712 32.424 1.00 81.06 255 ALA A C 1
ATOM 1992 O O . ALA A 1 255 ? -17.217 12.030 33.140 1.00 81.06 255 ALA A O 1
ATOM 1993 N N . GLY A 1 256 ? -15.170 12.764 32.599 1.00 81.50 256 GLY A N 1
ATOM 1994 C CA . GLY A 1 256 ? -14.473 12.068 33.687 1.00 81.50 256 GLY A CA 1
ATOM 1995 C C . GLY A 1 256 ? -13.930 10.686 33.326 1.00 81.50 256 GLY A C 1
ATOM 1996 O O . GLY A 1 256 ? -13.344 10.043 34.187 1.00 81.50 256 GLY A O 1
ATOM 1997 N N . ARG A 1 257 ? -14.035 10.262 32.055 1.00 78.19 257 ARG A N 1
ATOM 1998 C CA . ARG A 1 257 ? -13.676 8.907 31.585 1.00 78.19 257 ARG A CA 1
ATOM 1999 C C . ARG A 1 257 ? -14.455 7.780 32.267 1.00 78.19 257 ARG A C 1
ATOM 2001 O O . ARG A 1 257 ? -13.972 6.654 32.308 1.00 78.19 257 ARG A O 1
ATOM 2008 N N . ASP A 1 258 ? -15.650 8.073 32.765 1.00 71.38 258 ASP A N 1
ATOM 2009 C CA . ASP A 1 258 ? -16.527 7.064 33.348 1.00 71.38 258 ASP A CA 1
ATOM 2010 C C . ASP A 1 258 ? -17.377 6.419 32.239 1.00 71.38 258 ASP A C 1
ATOM 2012 O O . ASP A 1 258 ? -18.238 7.096 31.661 1.00 71.38 258 ASP A O 1
ATOM 2016 N N . PRO A 1 259 ? -17.181 5.121 31.927 1.00 64.69 259 PRO A N 1
ATOM 2017 C CA . PRO A 1 259 ? -17.944 4.422 30.887 1.00 64.69 259 PRO A CA 1
ATOM 2018 C C . PRO A 1 259 ? -19.442 4.335 31.209 1.00 64.69 259 PRO A C 1
ATOM 2020 O O . PRO A 1 259 ? -20.266 4.217 30.310 1.00 64.69 259 PRO A O 1
ATOM 2023 N N . GLU A 1 260 ? -19.804 4.419 32.493 1.00 64.31 260 GLU A N 1
ATOM 2024 C CA . GLU A 1 260 ? -21.194 4.379 32.964 1.00 64.31 260 GLU A CA 1
ATOM 2025 C C . GLU A 1 260 ? -21.939 5.707 32.748 1.00 64.31 260 GLU A C 1
ATOM 2027 O O . GLU A 1 260 ? -23.155 5.714 32.569 1.00 64.31 260 GLU A O 1
ATOM 2032 N N . VAL A 1 261 ? -21.214 6.832 32.749 1.00 60.22 261 VAL A N 1
ATOM 2033 C CA . VAL A 1 261 ? -21.762 8.177 32.493 1.00 60.22 261 VAL A CA 1
ATOM 2034 C C . VAL A 1 261 ? -21.760 8.478 30.994 1.00 60.22 261 VAL A C 1
ATOM 2036 O O . VAL A 1 261 ? -22.619 9.204 30.487 1.00 60.22 261 VAL A O 1
ATOM 2039 N N . TRP A 1 262 ? -20.797 7.910 30.270 1.00 65.00 262 TRP A N 1
ATOM 2040 C CA . TRP A 1 262 ? -20.688 8.034 28.828 1.00 65.00 262 TRP A CA 1
ATOM 2041 C C . TRP A 1 262 ? -21.580 7.018 28.113 1.00 65.00 262 TRP A C 1
ATOM 2043 O O . TRP A 1 262 ? -21.147 5.947 27.690 1.00 65.00 262 TRP A O 1
ATOM 2053 N N . GLU A 1 263 ? -22.844 7.379 27.903 1.00 61.97 263 GLU A N 1
ATOM 2054 C CA . GLU A 1 263 ? -23.643 6.672 26.911 1.00 61.97 263 GLU A CA 1
ATOM 2055 C C . GLU A 1 263 ? -23.091 6.980 25.515 1.00 61.97 263 GLU A C 1
ATOM 2057 O O . GLU A 1 263 ? -23.292 8.071 24.975 1.00 61.97 263 GLU A O 1
ATOM 2062 N N . VAL A 1 264 ? -22.399 6.001 24.921 1.00 60.72 264 VAL A N 1
ATOM 2063 C CA . VAL A 1 264 ? -22.062 6.012 23.491 1.00 60.72 264 VAL A CA 1
ATOM 2064 C C . VAL A 1 264 ? -23.327 6.407 22.727 1.00 60.72 264 VAL A C 1
ATOM 2066 O O . VAL A 1 264 ? -24.358 5.772 22.960 1.00 60.72 264 VAL A O 1
ATOM 2069 N N . PRO A 1 265 ? -23.300 7.425 21.845 1.00 58.66 265 PRO A N 1
ATOM 2070 C CA . PRO A 1 265 ? -24.489 7.852 21.121 1.00 58.66 265 PRO A CA 1
ATOM 2071 C C . PRO A 1 265 ? -25.149 6.653 20.426 1.00 58.66 265 PRO A C 1
ATOM 2073 O O . PRO A 1 265 ? -24.640 6.139 19.433 1.00 58.66 265 PRO A O 1
ATOM 2076 N N . LYS A 1 266 ? -26.284 6.170 20.954 1.00 53.00 266 LYS A N 1
ATOM 2077 C CA . LYS A 1 266 ? -26.993 4.962 20.474 1.00 53.00 266 LYS A CA 1
ATOM 2078 C C . LYS A 1 266 ? -27.790 5.236 19.189 1.00 53.00 266 LYS A C 1
ATOM 2080 O O . LYS A 1 266 ? -28.888 4.719 19.001 1.00 53.00 266 LYS A O 1
ATOM 2085 N N . GLY A 1 267 ? -27.255 6.087 18.316 1.00 54.81 267 GLY A N 1
ATOM 2086 C CA . GLY A 1 267 ? -27.879 6.531 17.080 1.00 54.81 267 GLY A CA 1
ATOM 2087 C C . GLY A 1 267 ? -26.991 6.240 15.878 1.00 54.81 267 GLY A C 1
ATOM 2088 O O . GLY A 1 267 ? -25.846 6.676 15.824 1.00 54.81 267 GLY A O 1
ATOM 2089 N N . VAL A 1 268 ? -27.573 5.573 14.882 1.00 58.94 268 VAL A N 1
ATOM 2090 C CA . VAL A 1 268 ? -26.985 5.268 13.564 1.00 58.94 268 VAL A CA 1
ATOM 2091 C C . VAL A 1 268 ? -26.403 6.519 12.876 1.00 58.94 268 VAL A C 1
ATOM 2093 O O . VAL A 1 268 ? -25.432 6.428 12.135 1.00 58.94 268 VAL A O 1
ATOM 2096 N N . GLU A 1 269 ? -26.968 7.699 13.151 1.00 59.56 269 GLU A N 1
ATOM 2097 C CA . GLU A 1 269 ? -26.529 8.987 12.590 1.00 59.56 269 GLU A CA 1
ATOM 2098 C C . GLU A 1 269 ? -25.428 9.691 13.399 1.00 59.56 269 GLU A C 1
ATOM 2100 O O . GLU A 1 269 ? -24.713 10.533 12.862 1.00 59.56 269 GLU A O 1
ATOM 2105 N N . GLN A 1 270 ? -25.292 9.377 14.690 1.00 66.38 270 GLN A N 1
ATOM 2106 C CA . GLN A 1 270 ? -24.357 10.064 15.590 1.00 66.38 270 GLN A CA 1
ATOM 2107 C C . GLN A 1 270 ? -23.054 9.291 15.792 1.00 66.38 270 GLN A C 1
ATOM 2109 O O . GLN A 1 270 ? -22.086 9.867 16.280 1.00 66.38 270 GLN A O 1
ATOM 2114 N N . ASP A 1 271 ? -23.019 8.015 15.406 1.00 76.31 271 ASP A N 1
ATOM 2115 C CA . ASP A 1 271 ? -21.828 7.178 15.471 1.00 76.31 271 ASP A CA 1
ATOM 2116 C C . ASP A 1 271 ? -20.836 7.543 14.341 1.00 76.31 271 ASP A C 1
ATOM 2118 O O . ASP A 1 271 ? -21.125 7.315 13.159 1.00 76.31 271 ASP A O 1
ATOM 2122 N N . PRO A 1 272 ? -19.630 8.058 14.662 1.00 78.50 272 PRO A N 1
ATOM 2123 C CA . PRO A 1 272 ? -18.604 8.359 13.665 1.00 78.50 272 PRO A CA 1
ATOM 2124 C C . PRO A 1 272 ? -18.119 7.131 12.885 1.00 78.50 272 PRO A C 1
ATOM 2126 O O . PRO A 1 272 ? -17.578 7.288 11.789 1.00 78.50 272 PRO A O 1
ATOM 2129 N N . MET A 1 273 ? -18.283 5.930 13.448 1.00 77.75 273 MET A N 1
ATOM 2130 C CA . MET A 1 273 ? -17.881 4.651 12.858 1.00 77.75 273 MET A CA 1
ATOM 2131 C C . MET A 1 273 ? -19.002 3.945 12.105 1.00 77.75 273 MET A C 1
ATOM 2133 O O . MET A 1 273 ? -18.728 2.973 11.396 1.00 77.75 273 MET A O 1
ATOM 2137 N N . TRP A 1 274 ? -20.238 4.441 12.187 1.00 76.44 274 TRP A N 1
ATOM 2138 C CA . TRP A 1 274 ? -21.320 3.887 11.395 1.00 76.44 274 TRP A CA 1
ATOM 2139 C C . TRP A 1 274 ? -21.220 4.331 9.933 1.00 76.44 274 TRP A C 1
ATOM 2141 O O . TRP A 1 274 ? -21.102 5.517 9.604 1.00 76.44 274 TRP A O 1
ATOM 2151 N N . ASP A 1 275 ? -21.292 3.350 9.037 1.00 76.75 275 ASP A N 1
ATOM 2152 C CA . ASP A 1 275 ? -21.325 3.560 7.599 1.00 76.75 275 ASP A CA 1
ATOM 2153 C C . ASP A 1 275 ? -22.407 2.658 6.991 1.00 76.75 275 ASP A C 1
ATOM 2155 O O . ASP A 1 275 ? -22.386 1.447 7.240 1.00 76.75 275 ASP A O 1
ATOM 2159 N N . PRO A 1 276 ? -23.371 3.198 6.219 1.00 74.69 276 PRO A N 1
ATOM 2160 C CA . PRO A 1 276 ? -24.334 2.364 5.514 1.00 74.69 276 PRO A CA 1
ATOM 2161 C C . PRO A 1 276 ? -23.613 1.393 4.575 1.00 74.69 276 PRO A C 1
ATOM 2163 O O . PRO A 1 276 ? -22.566 1.711 4.002 1.00 74.69 276 PRO A O 1
ATOM 2166 N N . SER A 1 277 ? -24.197 0.205 4.397 1.00 67.31 277 SER A N 1
ATOM 2167 C CA . SER A 1 277 ? -23.661 -0.827 3.511 1.00 67.31 277 SER A CA 1
ATOM 2168 C C . SER A 1 277 ? -23.660 -0.318 2.071 1.00 67.31 277 SER A C 1
ATOM 2170 O O . SER A 1 277 ? -24.683 -0.336 1.387 1.00 67.31 277 SER A O 1
ATOM 2172 N N . THR A 1 278 ? -22.511 0.176 1.633 1.00 67.56 278 THR A N 1
ATOM 2173 C CA . THR A 1 278 ? -22.284 0.702 0.290 1.00 67.56 278 THR A CA 1
ATOM 2174 C C . THR A 1 278 ? -21.527 -0.317 -0.554 1.00 67.56 278 THR A C 1
ATOM 2176 O O . THR A 1 278 ? -20.991 -1.305 -0.045 1.00 67.56 278 THR A O 1
ATOM 2179 N N . HIS A 1 279 ? -21.517 -0.110 -1.871 1.00 72.38 279 HIS A N 1
ATOM 2180 C CA . HIS A 1 279 ? -20.792 -0.976 -2.794 1.00 72.38 279 HIS A CA 1
ATOM 2181 C C . HIS A 1 279 ? -19.316 -1.083 -2.389 1.00 72.38 279 HIS A C 1
ATOM 2183 O O . HIS A 1 279 ? -18.620 -0.077 -2.255 1.00 72.38 279 HIS A O 1
ATOM 2189 N N . ARG A 1 280 ? -18.838 -2.317 -2.206 1.00 73.38 280 ARG A N 1
ATOM 2190 C CA . ARG A 1 280 ? -17.442 -2.598 -1.869 1.00 73.38 280 ARG A CA 1
ATOM 2191 C C . ARG A 1 280 ? -16.661 -2.913 -3.135 1.00 73.38 280 ARG A C 1
ATOM 2193 O O . ARG A 1 280 ? -17.090 -3.748 -3.929 1.00 73.38 280 ARG A O 1
ATOM 2200 N N . LEU A 1 281 ? -15.491 -2.299 -3.286 1.00 76.06 281 LEU A N 1
ATOM 2201 C CA . LEU A 1 281 ? -14.554 -2.662 -4.343 1.00 76.06 281 LEU A CA 1
ATOM 2202 C C . LEU A 1 281 ? -14.031 -4.086 -4.090 1.00 76.06 281 LEU A C 1
ATOM 2204 O O . LEU A 1 281 ? -13.396 -4.338 -3.070 1.00 76.06 281 LEU A O 1
ATOM 2208 N N . ILE A 1 282 ? -14.333 -5.014 -5.001 1.00 81.38 282 ILE A N 1
ATOM 2209 C CA . ILE A 1 282 ? -13.911 -6.426 -4.907 1.00 81.38 282 ILE A CA 1
ATOM 2210 C C . ILE A 1 282 ? -12.536 -6.626 -5.549 1.00 81.38 282 ILE A C 1
ATOM 2212 O O . ILE A 1 282 ? -11.741 -7.430 -5.081 1.00 81.38 282 ILE A O 1
ATOM 2216 N N . GLY A 1 283 ? -12.247 -5.891 -6.618 1.00 80.50 283 GLY A N 1
ATOM 2217 C CA . GLY A 1 283 ? -10.992 -5.999 -7.338 1.00 80.50 283 GLY A CA 1
ATOM 2218 C C . GLY A 1 283 ? -10.922 -5.011 -8.490 1.00 80.50 283 GLY A C 1
ATOM 2219 O O . GLY A 1 283 ? -11.910 -4.352 -8.822 1.00 80.50 283 GLY A O 1
ATOM 2220 N N . ARG A 1 284 ? -9.737 -4.897 -9.084 1.00 82.56 284 ARG A N 1
ATOM 2221 C CA . ARG A 1 284 ? -9.476 -4.054 -10.251 1.00 82.56 284 ARG A CA 1
ATOM 2222 C C . ARG A 1 284 ? -9.069 -4.927 -11.422 1.00 82.56 284 ARG A C 1
ATOM 2224 O O . ARG A 1 284 ? -8.330 -5.891 -11.259 1.00 82.56 284 ARG A O 1
ATOM 2231 N N . CYS A 1 285 ? -9.549 -4.555 -12.594 1.00 86.00 285 CYS A N 1
ATOM 2232 C CA . CYS A 1 285 ? -9.175 -5.159 -13.857 1.00 86.00 285 CYS A CA 1
ATOM 2233 C C . CYS A 1 285 ? -8.493 -4.082 -14.707 1.00 86.00 285 CYS A C 1
ATOM 2235 O O . CYS A 1 285 ? -8.892 -2.917 -14.647 1.00 86.00 285 CYS A O 1
ATOM 2237 N N . GLN A 1 286 ? -7.443 -4.446 -15.437 1.00 82.25 286 GLN A N 1
ATOM 2238 C CA . GLN A 1 286 ? -6.715 -3.532 -16.314 1.00 82.25 286 GLN A CA 1
ATOM 2239 C C . GLN A 1 286 ? -6.771 -4.052 -17.742 1.00 82.25 286 GLN A C 1
ATOM 2241 O O . GLN A 1 286 ? -6.619 -5.249 -17.973 1.00 82.25 286 GLN A O 1
ATOM 2246 N N . LEU A 1 287 ? -7.000 -3.133 -18.676 1.00 85.75 287 LEU A N 1
ATOM 2247 C CA . LEU A 1 287 ? -7.193 -3.417 -20.090 1.00 85.75 287 LEU A CA 1
ATOM 2248 C C . LEU A 1 287 ? -6.351 -2.457 -20.909 1.00 85.75 287 LEU A C 1
ATOM 2250 O O . LEU A 1 287 ? -6.406 -1.244 -20.693 1.00 85.75 287 LEU A O 1
ATOM 2254 N N . PHE A 1 288 ? -5.603 -3.005 -21.857 1.00 85.38 288 PHE A N 1
ATOM 2255 C CA . PHE A 1 288 ? -4.820 -2.218 -22.794 1.00 85.38 288 PHE A CA 1
ATOM 2256 C C . PHE A 1 288 ? -5.679 -1.906 -24.013 1.00 85.38 288 PHE A C 1
ATOM 2258 O O . PHE A 1 288 ? -6.173 -2.799 -24.693 1.00 85.38 288 PHE A O 1
ATOM 2265 N N . LEU A 1 289 ? -5.878 -0.617 -24.276 1.00 88.00 289 LEU A N 1
ATOM 2266 C CA . LEU A 1 289 ? -6.749 -0.145 -25.352 1.00 88.00 289 LEU A CA 1
ATOM 2267 C C . LEU A 1 289 ? -5.981 0.190 -26.639 1.00 88.00 289 LEU A C 1
ATOM 2269 O O . LEU A 1 289 ? -6.548 0.803 -27.541 1.00 88.00 289 LEU A O 1
ATOM 2273 N N . ASP A 1 290 ? -4.717 -0.225 -26.754 1.00 88.06 290 ASP A N 1
ATOM 2274 C CA . ASP A 1 290 ? -3.858 0.080 -27.907 1.00 88.06 290 ASP A CA 1
ATOM 2275 C C . ASP A 1 290 ? -4.466 -0.418 -29.226 1.00 88.06 290 ASP A C 1
ATOM 2277 O O . ASP A 1 290 ? -4.389 0.267 -30.247 1.00 88.06 290 ASP A O 1
ATOM 2281 N N . SER A 1 291 ? -5.176 -1.548 -29.201 1.00 84.31 291 SER A N 1
ATOM 2282 C CA . SER A 1 291 ? -5.888 -2.100 -30.361 1.00 84.31 291 SER A CA 1
ATOM 2283 C C . SER A 1 291 ? -6.977 -1.166 -30.912 1.00 84.31 291 SER A C 1
ATOM 2285 O O . SER A 1 291 ? -7.241 -1.179 -32.117 1.00 84.31 291 SER A O 1
ATOM 2287 N N . LEU A 1 292 ? -7.565 -0.294 -30.078 1.00 85.00 292 LEU A N 1
ATOM 2288 C CA . LEU A 1 292 ? -8.557 0.691 -30.531 1.00 85.00 292 LEU A CA 1
ATOM 2289 C C . LEU A 1 292 ? -7.942 1.770 -31.428 1.00 85.00 292 LEU A C 1
ATOM 2291 O O . LEU A 1 292 ? -8.660 2.352 -32.241 1.00 85.00 292 LEU A O 1
ATOM 2295 N N . SER A 1 293 ? -6.634 2.034 -31.321 1.00 84.56 293 SER A N 1
ATOM 2296 C CA . SER A 1 293 ? -5.951 3.003 -32.195 1.00 84.56 293 SER A CA 1
ATOM 2297 C C . SER A 1 293 ? -5.998 2.589 -33.672 1.00 84.56 293 SER A C 1
ATOM 2299 O O . SER A 1 293 ? -6.024 3.443 -34.557 1.00 84.56 293 SER A O 1
ATOM 2301 N N . TYR A 1 294 ? -6.114 1.284 -33.929 1.00 85.06 294 TYR A N 1
ATOM 2302 C CA . TYR A 1 294 ? -6.287 0.691 -35.253 1.00 85.06 294 TYR A CA 1
ATOM 2303 C C . TYR A 1 294 ? -7.760 0.425 -35.604 1.00 85.06 294 TYR A C 1
ATOM 2305 O O . TYR A 1 294 ? -8.037 -0.261 -36.585 1.00 85.06 294 TYR A O 1
ATOM 2313 N N . ILE A 1 295 ? -8.711 0.960 -34.823 1.00 84.44 295 ILE A N 1
ATOM 2314 C CA . ILE A 1 295 ? -10.163 0.777 -35.015 1.00 84.44 295 ILE A CA 1
ATOM 2315 C C . ILE A 1 295 ? -10.553 -0.717 -34.985 1.00 84.44 295 ILE A C 1
ATOM 2317 O O . ILE A 1 295 ? -11.512 -1.145 -35.622 1.00 84.44 295 ILE A O 1
ATOM 2321 N N . MET A 1 296 ? -9.809 -1.534 -34.238 1.00 84.94 296 MET A N 1
ATOM 2322 C CA . MET A 1 296 ? -10.148 -2.941 -34.031 1.00 84.94 296 MET A CA 1
ATOM 2323 C C . MET A 1 296 ? -11.056 -3.085 -32.809 1.00 84.94 296 MET A C 1
ATOM 2325 O O . MET A 1 296 ? -10.891 -2.375 -31.818 1.00 84.94 296 MET A O 1
ATOM 2329 N N . GLU A 1 297 ? -12.025 -3.996 -32.880 1.00 85.94 297 GLU A N 1
ATOM 2330 C CA . GLU A 1 297 ? -12.826 -4.382 -31.716 1.00 85.94 297 GLU A CA 1
ATOM 2331 C C . GLU A 1 297 ? -11.974 -5.215 -30.750 1.00 85.94 297 GLU A C 1
ATOM 2333 O O . GLU A 1 297 ? -11.160 -6.031 -31.179 1.00 85.94 297 GLU A O 1
ATOM 2338 N N . ILE A 1 298 ? -12.169 -5.010 -29.448 1.00 86.69 298 ILE A N 1
ATOM 2339 C CA . ILE A 1 298 ? -11.505 -5.781 -28.393 1.00 86.69 298 ILE A CA 1
ATOM 2340 C C . ILE A 1 298 ? -12.552 -6.690 -27.762 1.00 86.69 298 ILE A C 1
ATOM 2342 O O . ILE A 1 298 ? -13.544 -6.192 -27.238 1.00 86.69 298 ILE A O 1
ATOM 2346 N N . GLU A 1 299 ? -12.332 -8.001 -27.793 1.00 89.31 299 GLU A N 1
ATOM 2347 C CA . GLU A 1 299 ? -13.110 -8.994 -27.049 1.00 89.31 299 GLU A CA 1
ATOM 2348 C C . GLU A 1 299 ? -12.130 -9.815 -26.211 1.00 89.31 299 GLU A C 1
ATOM 2350 O O . GLU A 1 299 ? -11.441 -10.698 -26.718 1.00 89.31 299 GLU A O 1
ATOM 2355 N N . GLU A 1 300 ? -12.007 -9.458 -24.934 1.00 88.00 300 GLU A N 1
ATOM 2356 C CA . GLU A 1 300 ? -11.005 -10.027 -24.035 1.00 88.00 300 GLU A CA 1
ATOM 2357 C C . GLU A 1 300 ? -11.626 -10.388 -22.681 1.00 88.00 300 GLU A C 1
ATOM 2359 O O . GLU A 1 300 ? -12.565 -9.746 -22.201 1.00 88.00 300 GLU A O 1
ATOM 2364 N N . SER A 1 301 ? -11.085 -11.439 -22.060 1.00 89.44 301 SER A N 1
ATOM 2365 C CA . SER A 1 301 ? -11.325 -11.761 -20.654 1.00 89.44 301 SER A CA 1
ATOM 2366 C C . SER A 1 301 ? -10.125 -11.279 -19.857 1.00 89.44 301 SER A C 1
ATOM 2368 O O . SER A 1 301 ? -9.003 -11.728 -20.097 1.00 89.44 301 SER A O 1
ATOM 2370 N N . ALA A 1 302 ? -10.345 -10.356 -18.924 1.00 87.38 302 ALA A N 1
ATOM 2371 C CA . ALA A 1 302 ? -9.274 -9.791 -18.122 1.00 87.38 302 ALA A CA 1
ATOM 2372 C C . ALA A 1 302 ? -9.465 -10.124 -16.631 1.00 87.38 302 ALA A C 1
ATOM 2374 O O . ALA A 1 302 ? -10.576 -10.021 -16.097 1.00 87.38 302 ALA A O 1
ATOM 2375 N N . PRO A 1 303 ? -8.399 -10.544 -15.924 1.00 88.75 303 PRO A N 1
ATOM 2376 C CA . PRO A 1 303 ? -8.511 -10.993 -14.545 1.00 88.75 303 PRO A CA 1
ATOM 2377 C C . PRO A 1 303 ? -8.825 -9.819 -13.613 1.00 88.75 303 PRO A C 1
ATOM 2379 O O . PRO A 1 303 ? -8.216 -8.750 -13.680 1.00 88.75 303 PRO A O 1
ATOM 2382 N N . ILE A 1 304 ? -9.768 -10.038 -12.703 1.00 88.38 304 ILE A N 1
ATOM 2383 C CA . ILE A 1 304 ? -10.070 -9.132 -11.600 1.00 88.38 304 ILE A CA 1
ATOM 2384 C C . ILE A 1 304 ? -9.096 -9.454 -10.472 1.00 88.38 304 ILE A C 1
ATOM 2386 O O . ILE A 1 304 ? -9.160 -10.524 -9.866 1.00 88.38 304 ILE A O 1
ATOM 2390 N N . VAL A 1 305 ? -8.198 -8.519 -10.179 1.00 85.81 305 VAL A N 1
ATOM 2391 C CA . VAL A 1 305 ? -7.165 -8.664 -9.153 1.00 85.81 305 VAL A CA 1
ATOM 2392 C C . VAL A 1 305 ? -7.600 -7.948 -7.874 1.00 85.81 305 VAL A C 1
ATOM 2394 O O . VAL A 1 305 ? -7.939 -6.764 -7.885 1.00 85.81 305 VAL A O 1
ATOM 2397 N N . ASP A 1 306 ? -7.606 -8.681 -6.765 1.00 83.50 306 ASP A N 1
ATOM 2398 C CA . ASP A 1 306 ? -7.906 -8.178 -5.422 1.00 83.50 306 ASP A CA 1
ATOM 2399 C C . ASP A 1 306 ? -6.723 -7.375 -4.837 1.00 83.50 306 ASP A C 1
ATOM 2401 O O . ASP A 1 306 ? -5.595 -7.468 -5.325 1.00 83.50 306 ASP A O 1
ATOM 2405 N N . PHE A 1 307 ? -6.925 -6.654 -3.727 1.00 76.94 307 PHE A N 1
ATOM 2406 C CA . PHE A 1 307 ? -5.875 -5.876 -3.038 1.00 76.94 307 PHE A CA 1
ATOM 2407 C C . PHE A 1 307 ? -4.658 -6.714 -2.619 1.00 76.94 307 PHE A C 1
ATOM 2409 O O . PHE A 1 307 ? -3.578 -6.188 -2.371 1.00 76.94 307 PHE A O 1
ATOM 2416 N N . ARG A 1 308 ? -4.822 -8.039 -2.531 1.00 76.62 308 ARG A N 1
ATOM 2417 C CA . ARG A 1 308 ? -3.761 -9.002 -2.196 1.00 76.62 308 ARG A CA 1
ATOM 2418 C C . ARG A 1 308 ? -2.992 -9.514 -3.415 1.00 76.62 308 ARG A C 1
ATOM 2420 O O . ARG A 1 308 ? -2.166 -10.409 -3.255 1.00 76.62 308 ARG A O 1
ATOM 2427 N N . GLY A 1 309 ? -3.317 -9.042 -4.617 1.00 74.38 309 GLY A N 1
ATOM 2428 C CA . GLY A 1 309 ? -2.767 -9.567 -5.867 1.00 74.38 309 GLY A CA 1
ATOM 2429 C C . GLY A 1 309 ? -3.339 -10.931 -6.272 1.00 74.38 309 GLY A C 1
ATOM 2430 O O . GLY A 1 309 ? -2.796 -11.585 -7.155 1.00 74.38 309 GLY A O 1
ATOM 2431 N N . LYS A 1 310 ? -4.413 -11.397 -5.619 1.00 81.62 310 LYS A N 1
ATOM 2432 C CA . LYS A 1 310 ? -5.081 -12.653 -5.981 1.00 81.62 310 LYS A CA 1
ATOM 2433 C C . LYS A 1 310 ? -6.134 -12.396 -7.047 1.00 81.62 310 LYS A C 1
ATOM 2435 O O . LYS A 1 310 ? -6.873 -11.422 -6.950 1.00 81.62 310 LYS A O 1
ATOM 2440 N N . VAL A 1 311 ? -6.234 -13.298 -8.015 1.00 84.25 311 VAL A N 1
ATOM 2441 C CA . VAL A 1 311 ? -7.311 -13.269 -9.007 1.00 84.25 311 VAL A CA 1
ATOM 2442 C C . VAL A 1 311 ? -8.610 -13.684 -8.313 1.00 84.25 311 VAL A C 1
ATOM 2444 O O . VAL A 1 311 ? -8.728 -14.811 -7.835 1.00 84.25 311 VAL A O 1
ATOM 2447 N N . ALA A 1 312 ? -9.546 -12.745 -8.194 1.00 84.69 312 ALA A N 1
ATOM 2448 C CA . ALA A 1 312 ? -10.860 -12.948 -7.586 1.00 84.69 312 ALA A CA 1
ATOM 2449 C C . ALA A 1 312 ? -11.907 -13.429 -8.603 1.00 84.69 312 ALA A C 1
ATOM 2451 O O . ALA A 1 312 ? -12.915 -14.016 -8.217 1.00 84.69 312 ALA A O 1
ATOM 2452 N N . GLY A 1 313 ? -11.669 -13.186 -9.892 1.00 88.31 313 GLY A N 1
ATOM 2453 C CA . GLY A 1 313 ? -12.541 -13.594 -10.986 1.00 88.31 313 GLY A CA 1
ATOM 2454 C C . GLY A 1 313 ? -12.018 -13.101 -12.329 1.00 88.31 313 GLY A C 1
ATOM 2455 O O . GLY A 1 313 ? -10.918 -12.558 -12.408 1.00 88.31 313 GLY A O 1
ATOM 2456 N N . GLU A 1 314 ? -12.826 -13.262 -13.367 1.00 90.25 314 GLU A N 1
ATOM 2457 C CA . GLU A 1 314 ? -12.541 -12.780 -14.716 1.00 90.25 314 GLU A CA 1
ATOM 2458 C C . GLU A 1 314 ? -13.669 -11.868 -15.196 1.00 90.25 314 GLU A C 1
ATOM 2460 O O . GLU A 1 314 ? -14.847 -12.126 -14.936 1.00 90.25 314 GLU A O 1
ATOM 2465 N N . LEU A 1 315 ? -13.301 -10.782 -15.871 1.00 90.44 315 LEU A N 1
ATOM 2466 C CA . LEU A 1 315 ? -14.224 -9.850 -16.498 1.00 90.44 315 LEU A CA 1
ATOM 2467 C C . LEU A 1 315 ? -14.154 -10.054 -18.011 1.00 90.44 315 LEU A C 1
ATOM 2469 O O . LEU A 1 315 ? -13.173 -9.662 -18.639 1.00 90.44 315 LEU A O 1
ATOM 2473 N N . ALA A 1 316 ? -15.199 -10.648 -18.583 1.00 91.75 316 ALA A N 1
ATOM 2474 C CA . ALA A 1 316 ? -15.379 -10.716 -20.027 1.00 91.75 316 ALA A CA 1
ATOM 2475 C C . ALA A 1 316 ? -16.000 -9.407 -20.520 1.00 91.75 316 ALA A C 1
ATOM 2477 O O . ALA A 1 316 ? -17.052 -8.986 -20.030 1.00 91.75 316 ALA A O 1
ATOM 2478 N N . LEU A 1 317 ? -15.348 -8.756 -21.477 1.00 90.12 317 LEU A N 1
ATOM 2479 C CA . LEU A 1 317 ? -15.789 -7.472 -22.007 1.00 90.12 317 LEU A CA 1
ATOM 2480 C C . LEU A 1 317 ? -15.522 -7.349 -23.498 1.00 90.12 317 LEU A C 1
ATOM 2482 O O . LEU A 1 317 ? -14.559 -7.890 -24.036 1.00 90.12 317 LEU A O 1
ATOM 2486 N N . ARG A 1 318 ? -16.393 -6.573 -24.143 1.00 89.69 318 ARG A N 1
ATOM 2487 C CA . ARG A 1 318 ? -16.285 -6.217 -25.549 1.00 89.69 318 ARG A CA 1
ATOM 2488 C C . ARG A 1 318 ? -16.272 -4.702 -25.689 1.00 89.69 318 ARG A C 1
ATOM 2490 O O . ARG A 1 318 ? -17.223 -4.037 -25.281 1.00 89.69 318 ARG A O 1
ATOM 2497 N N . VAL A 1 319 ? -15.206 -4.162 -26.269 1.00 89.81 319 VAL A N 1
ATOM 2498 C CA . VAL A 1 319 ? -15.052 -2.733 -26.554 1.00 89.81 319 VAL A CA 1
ATOM 2499 C C . VAL A 1 319 ? -15.077 -2.531 -28.060 1.00 89.81 319 VAL A C 1
ATOM 2501 O O . VAL A 1 319 ? -14.250 -3.077 -28.787 1.00 89.81 319 VAL A O 1
ATOM 2504 N N . VAL A 1 320 ? -16.036 -1.734 -28.527 1.00 87.69 320 VAL A N 1
ATOM 2505 C CA . VAL A 1 320 ? -16.222 -1.436 -29.950 1.00 87.69 320 VAL A CA 1
ATOM 2506 C C . VAL A 1 320 ? -15.926 0.047 -30.183 1.00 87.69 320 VAL A C 1
ATOM 2508 O O . VAL A 1 320 ? -16.559 0.892 -29.540 1.00 87.69 320 VAL A O 1
ATOM 2511 N N . PRO A 1 321 ? -14.987 0.401 -31.079 1.00 84.44 321 PRO A N 1
ATOM 2512 C CA . PRO A 1 321 ? -14.727 1.794 -31.409 1.00 84.44 321 PRO A CA 1
ATOM 2513 C C . PRO A 1 321 ? -15.950 2.402 -32.105 1.00 84.44 321 PRO A C 1
ATOM 2515 O O . PRO A 1 321 ? -16.487 1.841 -33.060 1.00 84.44 321 PRO A O 1
ATOM 2518 N N . HIS A 1 322 ? -16.402 3.567 -31.636 1.00 79.88 322 HIS A N 1
ATOM 2519 C CA . HIS A 1 322 ? -17.524 4.274 -32.246 1.00 79.88 322 HIS A CA 1
ATOM 2520 C C . HIS A 1 322 ? -17.019 5.419 -33.141 1.00 79.88 322 HIS A C 1
ATOM 2522 O O . HIS A 1 322 ? -16.560 6.435 -32.622 1.00 79.88 322 HIS A O 1
ATOM 2528 N N . PRO A 1 323 ? -17.108 5.304 -34.480 1.00 70.50 323 PRO A N 1
ATOM 2529 C CA . PRO A 1 323 ? -16.521 6.282 -35.400 1.00 70.50 323 PRO A CA 1
ATOM 2530 C C . PRO A 1 323 ? -17.337 7.577 -35.543 1.00 70.50 323 PRO A C 1
ATOM 2532 O O . PRO A 1 323 ? -16.905 8.498 -36.233 1.00 70.50 323 PRO A O 1
ATOM 2535 N N . LYS A 1 324 ? -18.532 7.668 -34.943 1.00 75.12 324 LYS A N 1
ATOM 2536 C CA . LYS A 1 324 ? -19.386 8.861 -35.023 1.00 75.12 324 LYS A CA 1
ATOM 2537 C C . LYS A 1 324 ? -19.269 9.689 -33.735 1.00 75.12 324 LYS A C 1
ATOM 2539 O O . LYS A 1 324 ? -19.178 9.123 -32.653 1.00 75.12 324 LYS A O 1
ATOM 2544 N N . PRO A 1 325 ? -19.354 11.027 -33.818 1.00 71.75 325 PRO A N 1
ATOM 2545 C CA . PRO A 1 325 ? -19.222 11.907 -32.652 1.00 71.75 325 PRO A CA 1
ATOM 2546 C C . PRO A 1 325 ? -20.410 11.836 -31.679 1.00 71.75 325 PRO A C 1
ATOM 2548 O O . PRO A 1 325 ? -20.335 12.374 -30.579 1.00 71.75 325 PRO A O 1
ATOM 2551 N N . LYS A 1 326 ? -21.525 11.208 -32.073 1.00 74.00 326 LYS A N 1
ATOM 2552 C CA . LYS A 1 326 ? -22.717 11.089 -31.234 1.00 74.00 326 LYS A CA 1
ATOM 2553 C C . LYS A 1 326 ? -22.716 9.717 -30.558 1.00 74.00 326 LYS A C 1
ATOM 2555 O O . LYS A 1 326 ? -22.750 8.735 -31.293 1.00 74.00 326 LYS A O 1
ATOM 2560 N N . PRO A 1 327 ? -22.709 9.628 -29.216 1.00 70.31 327 PRO A N 1
ATOM 2561 C CA . PRO A 1 327 ? -22.752 8.339 -28.542 1.00 70.31 327 PRO A CA 1
ATOM 2562 C C . PRO A 1 327 ? -24.034 7.579 -28.926 1.00 70.31 327 PRO A C 1
ATOM 2564 O O . PRO A 1 327 ? -25.087 8.212 -29.100 1.00 70.31 327 PRO A O 1
ATOM 2567 N N . PRO A 1 328 ? -23.969 6.246 -29.090 1.00 67.44 328 PRO A N 1
ATOM 2568 C CA . PRO A 1 328 ? -25.158 5.436 -29.314 1.00 67.44 328 PRO A CA 1
ATOM 2569 C C . PRO A 1 328 ? -26.113 5.567 -28.119 1.00 67.44 328 PRO A C 1
ATOM 2571 O O . PRO A 1 328 ? -25.684 5.737 -26.978 1.00 67.44 328 PRO A O 1
ATOM 2574 N N . LEU A 1 329 ? -27.419 5.523 -28.392 1.00 69.12 329 LEU A N 1
ATOM 2575 C CA . LEU A 1 329 ? -28.437 5.495 -27.341 1.00 69.12 329 LEU A CA 1
ATOM 2576 C C . LEU A 1 329 ? -28.244 4.224 -26.493 1.00 69.12 329 LEU A C 1
ATOM 2578 O O . LEU A 1 329 ? -27.943 3.180 -27.076 1.00 69.12 329 LEU A O 1
ATOM 2582 N N . PRO A 1 330 ? -28.400 4.296 -25.157 1.00 69.00 330 PRO A N 1
ATOM 2583 C CA . PRO A 1 330 ? -28.328 3.109 -24.314 1.00 69.00 330 PRO A CA 1
ATOM 2584 C C . PRO A 1 330 ? -29.420 2.124 -24.750 1.00 69.00 330 PRO A C 1
ATOM 2586 O O . PRO A 1 330 ? -30.590 2.504 -24.840 1.00 69.00 330 PRO A O 1
ATOM 2589 N N . GLY A 1 331 ? -29.000 0.906 -25.096 1.00 47.62 331 GLY A N 1
ATOM 2590 C CA . GLY A 1 331 ? -29.870 -0.232 -25.402 1.00 47.62 331 GLY A CA 1
ATOM 2591 C C . GLY A 1 331 ? -30.185 -1.053 -24.165 1.00 47.62 331 GLY A C 1
ATOM 2592 O O . GLY A 1 331 ? -29.377 -1.001 -23.209 1.00 47.62 331 GLY A O 1
#

Foldseek 3Di:
DVVVVVDDPVVVVVVVVVVVVVVPPDDDDDDDDDDDPPPDVVNVVVVVVVVVVVVVVVVVVVVVVVVVVVVVVVVVVVVVVVVVVVVVVVVVVVVVVVVVVVVVVVVVVVVVVVVPDDDDDDDDDPDPVVVVVVVVVVVVVVVVVVVVVVVVVVVVVVVVVVVVVVLVVLVVVVVVVVVVVVVLQVVVQVLCVLLVHQKHKDWFWADDPDSPDRIAIKIWIAGDPCPDPIDIGHPVLSVVLSVLSVVLSVVCVVQVSDNVSDDDPPDLVSRSPRDPDDDDQAFDWDDDCPVCVVQDKDFDWTFGAGSVRDGPDIDTDIDGDDPDPDDDDDD

pLDDT: mean 73.63, std 14.3, range [29.58, 93.25]

Organism: NCBI:txid1486930

Sequence (331 aa):
ELIALGMSPDEIAAEKAKQKAGSAAATPKSGGGASMAKVTWAEAAGEIVKKELATLIEDVASARKGAQSLERQARRKAAKLEAKRRELEEKAEELGKEAVALKRKEKRRKQRMLEGKGSGGVQEGPTSKDVAASRKQLLKEAEEAEMEKTKTETEELAHLEERKQVLRGVYKQQLARLLPMSWAVRECNLILRELERPETVTIQLWTGGVEDLPTEVWLLVSTEKNIRPAATWHVDKFSNRLSLLREEFC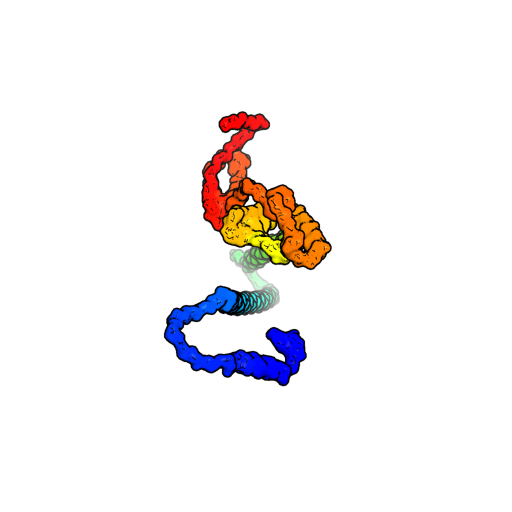KFVKAGRDPEVWEVPKGVEQDPMWDPSTHRLIGRCQLFLDSLSYIMEIEESAPIVDFRGKVAGELALRVVPHPKPKPPLPG